Protein AF-A0A3P3Q8C3-F1 (afdb_monomer_lite)

Radius of gyration: 18.03 Å; chains: 1; bounding box: 53×34×52 Å

Secondary structure (DSSP, 8-state):
-HHHHHBTTTB--SSS-GGG--HHHHHHHHHHHHHHHHHHH---HHHHHHHHHHHHHHHHHTTBPPPPPPPTT----PPPPHHHHHHHHHHHHHT-SS--HHHHHHHHHHHHHHHHHHHHTTT--BS-----GGG--HHHHHHHHHHTTT-TTSSS-S--TTSTTSHHHHHHHHHHHHHHHHHHHT-

Organism: NCBI:txid979627

Foldseek 3Di:
DLLVVDEPQQFDDPPDDSVRQDPVNVVVRVVVLQVLLCVVVVDDPVVLLLLLLVQLLVLLVVQEDDQDDPDPPDPDRDDQFPLRVLSVVLVVLSPDPDNDPVSSLSSLLSSQQSVLVCLVVVVHHDRDTDSFLVSHDLVSSLVVLVVLQVPPPDPDNQQPPPDSSHSRVSSSSVSSVSNVVCNVVSD

Structure (mmCIF, N/CA/C/O backbone):
data_AF-A0A3P3Q8C3-F1
#
_entry.id   AF-A0A3P3Q8C3-F1
#
loop_
_atom_site.group_PDB
_atom_site.id
_atom_site.type_symbol
_atom_site.label_atom_id
_atom_site.label_alt_id
_atom_site.label_comp_id
_atom_site.label_asym_id
_atom_site.label_entity_id
_atom_site.label_seq_id
_atom_site.pdbx_PDB_ins_code
_atom_site.Cartn_x
_atom_site.Cartn_y
_atom_site.Cartn_z
_atom_site.occupancy
_atom_site.B_iso_or_equiv
_atom_site.auth_seq_id
_atom_site.auth_comp_id
_atom_site.auth_asym_id
_atom_site.auth_atom_id
_atom_site.pdbx_PDB_model_num
ATOM 1 N N . MET A 1 1 ? -16.152 -5.765 0.022 1.00 79.25 1 MET A N 1
ATOM 2 C CA . MET A 1 1 ? -14.856 -6.436 -0.219 1.00 79.25 1 MET A CA 1
ATOM 3 C C . MET A 1 1 ? -13.810 -5.990 0.798 1.00 79.25 1 MET A C 1
ATOM 5 O O . MET A 1 1 ? -13.376 -6.843 1.553 1.00 79.25 1 MET A O 1
ATOM 9 N N . LEU A 1 2 ? -13.547 -4.683 0.954 1.00 85.81 2 LEU A N 1
ATOM 10 C CA . LEU A 1 2 ? -12.659 -4.140 2.001 1.00 85.81 2 LEU A CA 1
ATOM 11 C C . LEU A 1 2 ? -12.931 -4.688 3.416 1.00 85.81 2 LEU A C 1
ATOM 13 O O . LEU A 1 2 ? -12.016 -5.161 4.074 1.00 85.81 2 LEU A O 1
ATOM 17 N N . LYS A 1 3 ? -14.202 -4.705 3.851 1.00 87.19 3 LYS A N 1
ATOM 18 C CA . LYS A 1 3 ? -14.614 -5.286 5.143 1.00 87.19 3 LYS A CA 1
ATOM 19 C C . LYS A 1 3 ? -14.073 -6.708 5.350 1.00 87.19 3 LYS A C 1
ATOM 21 O O . LYS A 1 3 ? -13.527 -6.988 6.403 1.00 87.19 3 LYS A O 1
ATOM 26 N N . LYS A 1 4 ? -14.183 -7.577 4.338 1.00 87.56 4 LYS A N 1
ATOM 27 C CA . LYS A 1 4 ? -13.706 -8.969 4.414 1.00 87.56 4 LYS A CA 1
ATOM 28 C C . LYS A 1 4 ? -12.179 -9.069 4.491 1.00 87.56 4 LYS A C 1
ATOM 30 O O . LYS A 1 4 ? -11.682 -10.042 5.024 1.00 87.56 4 LYS A O 1
ATOM 35 N N . ALA A 1 5 ? -11.455 -8.088 3.950 1.00 87.69 5 ALA A N 1
ATOM 36 C CA . ALA A 1 5 ? -9.994 -8.071 3.960 1.00 87.69 5 ALA A CA 1
ATOM 37 C C . ALA A 1 5 ? -9.395 -7.511 5.262 1.00 87.69 5 ALA A C 1
ATOM 39 O O . ALA A 1 5 ? -8.205 -7.683 5.499 1.00 87.69 5 ALA A O 1
ATOM 40 N N . LEU A 1 6 ? -10.189 -6.803 6.075 1.00 89.62 6 LEU A N 1
ATOM 41 C CA . LEU A 1 6 ? -9.716 -6.142 7.294 1.00 89.62 6 LEU A CA 1
ATOM 42 C C . LEU A 1 6 ? -10.300 -6.731 8.579 1.00 89.62 6 LEU A C 1
ATOM 44 O O . LEU A 1 6 ? -9.588 -6.834 9.577 1.00 89.62 6 LEU A O 1
ATOM 48 N N . VAL A 1 7 ? -11.591 -7.067 8.581 1.00 89.25 7 VAL A N 1
ATOM 49 C CA . VAL A 1 7 ? -12.283 -7.548 9.782 1.00 89.25 7 VAL A CA 1
ATOM 50 C C . VAL A 1 7 ? -11.864 -8.983 10.093 1.00 89.25 7 VAL A C 1
ATOM 52 O O . VAL A 1 7 ? -11.709 -9.790 9.182 1.00 89.25 7 VAL A O 1
ATOM 55 N N . GLY A 1 8 ? -11.651 -9.276 11.375 1.00 84.06 8 GLY A N 1
ATOM 56 C CA . GLY A 1 8 ? -11.212 -10.584 11.869 1.00 84.06 8 GLY A CA 1
ATOM 57 C C . GLY A 1 8 ? -9.689 -10.708 11.975 1.00 84.06 8 GLY A C 1
ATOM 58 O O . GLY A 1 8 ? -9.195 -11.201 12.984 1.00 84.06 8 GLY A O 1
ATOM 59 N N . GLU A 1 9 ? -8.938 -10.189 10.995 1.00 84.88 9 GLU A N 1
ATOM 60 C CA . GLU A 1 9 ? -7.462 -10.209 11.015 1.00 84.88 9 GLU A CA 1
ATOM 61 C C . GLU A 1 9 ? -6.850 -8.933 11.616 1.00 84.88 9 GLU A C 1
ATOM 63 O O . GLU A 1 9 ? -5.985 -9.005 12.488 1.00 84.88 9 GLU A O 1
ATOM 68 N N . TYR A 1 10 ? -7.300 -7.756 11.169 1.00 89.06 10 TYR A N 1
ATOM 69 C CA . TYR A 1 10 ? -6.674 -6.470 11.513 1.00 89.06 10 TYR A CA 1
ATOM 70 C C . TYR A 1 10 ? -7.599 -5.546 12.309 1.00 89.06 10 TYR A C 1
ATOM 72 O O . TYR A 1 10 ? -7.146 -4.692 13.070 1.00 89.06 10 TYR A O 1
ATOM 80 N N . LEU A 1 11 ? -8.909 -5.723 12.157 1.00 90.56 11 LEU A N 1
ATOM 81 C CA . LEU A 1 11 ? -9.934 -4.995 12.891 1.00 90.56 11 LEU A CA 1
ATOM 82 C C . LEU A 1 11 ? -10.851 -6.004 13.583 1.00 90.56 11 LEU A C 1
ATOM 84 O O . LEU A 1 11 ? -11.550 -6.768 12.922 1.00 90.56 11 LEU A O 1
ATOM 88 N N . SER A 1 12 ? -10.875 -5.996 14.914 1.00 86.75 12 SER A N 1
ATOM 89 C CA . SER A 1 12 ? -11.742 -6.874 15.704 1.00 86.75 12 SER A CA 1
ATOM 90 C C . SER A 1 12 ? -12.796 -6.084 16.475 1.00 86.75 12 SER A C 1
ATOM 92 O O . SER A 1 12 ? -12.527 -5.029 17.064 1.00 86.75 12 SER A O 1
ATOM 94 N N . PHE A 1 13 ? -14.021 -6.602 16.475 1.00 87.06 13 PHE A N 1
ATOM 95 C CA . PHE A 1 13 ? -15.152 -6.046 17.209 1.00 87.06 13 PHE A CA 1
ATOM 96 C C . PHE A 1 13 ? -15.491 -6.983 18.366 1.00 87.06 13 PHE A C 1
ATOM 98 O O . PHE A 1 13 ? -15.700 -8.172 18.158 1.00 87.06 13 PHE A O 1
ATOM 105 N N . SER A 1 14 ? -15.532 -6.455 19.589 1.00 85.25 14 SER A N 1
ATOM 106 C CA . SER A 1 14 ? -15.890 -7.232 20.784 1.00 85.25 14 SER A CA 1
ATOM 107 C C . SER A 1 14 ? -17.399 -7.280 21.038 1.00 85.25 14 SER A C 1
ATOM 109 O O . SER A 1 14 ? -17.874 -8.203 21.686 1.00 85.25 14 SER A O 1
ATOM 111 N N . VAL A 1 15 ? -18.146 -6.286 20.545 1.00 86.12 15 VAL A N 1
ATOM 112 C CA . VAL A 1 15 ? -19.583 -6.110 20.830 1.00 86.12 15 VAL A CA 1
ATOM 113 C C . VAL A 1 15 ? -20.448 -6.370 19.596 1.00 86.12 15 VAL A C 1
ATOM 115 O O . VAL A 1 15 ? -21.495 -7.006 19.683 1.00 86.12 15 VAL A O 1
ATOM 118 N N . ILE A 1 16 ? -20.017 -5.887 18.430 1.00 86.44 16 ILE A N 1
ATOM 119 C CA . ILE A 1 16 ? -20.776 -5.987 17.180 1.00 86.44 16 ILE A CA 1
ATOM 120 C C . ILE A 1 16 ? -20.333 -7.245 16.437 1.00 86.44 16 ILE A C 1
ATOM 122 O O . ILE A 1 16 ? -19.148 -7.411 16.152 1.00 86.44 16 ILE A O 1
ATOM 126 N N . LYS A 1 17 ? -21.286 -8.116 16.089 1.00 85.88 17 LYS A N 1
ATOM 127 C CA . LYS A 1 17 ? -21.009 -9.284 1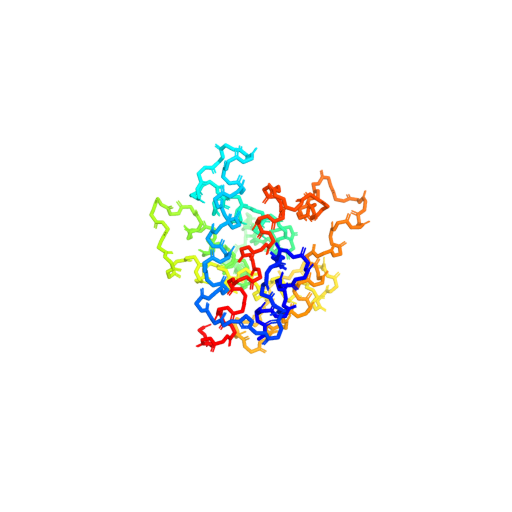5.241 1.00 85.88 17 LYS A CA 1
ATOM 128 C C . LYS A 1 17 ? -20.521 -8.836 13.865 1.00 85.88 17 LYS A C 1
ATOM 130 O O . LYS A 1 17 ? -21.032 -7.864 13.309 1.00 85.88 17 LYS A O 1
ATOM 135 N N . GLU A 1 18 ? -19.569 -9.565 13.290 1.00 83.50 18 GLU A N 1
ATOM 136 C CA . GLU A 1 18 ? -18.924 -9.179 12.031 1.00 83.50 18 GLU A CA 1
ATOM 137 C C . GLU A 1 18 ? -19.922 -8.960 10.889 1.00 83.50 18 GLU A C 1
ATOM 139 O O . GLU A 1 18 ? -19.783 -8.004 10.127 1.00 83.50 18 GLU A O 1
ATOM 144 N N . ASP A 1 19 ? -20.977 -9.771 10.787 1.00 84.19 19 ASP A N 1
ATOM 145 C CA . ASP A 1 19 ? -22.023 -9.642 9.765 1.00 84.19 19 ASP A CA 1
ATOM 146 C C . ASP A 1 19 ? -22.843 -8.346 9.906 1.00 84.19 19 ASP A C 1
ATOM 148 O O . ASP A 1 19 ? -23.342 -7.831 8.905 1.00 84.19 19 ASP A O 1
ATOM 152 N N . LYS A 1 20 ? -22.895 -7.757 11.108 1.00 87.31 20 LYS A N 1
ATOM 153 C CA . LYS A 1 20 ? -23.646 -6.531 11.434 1.00 87.31 20 LYS A CA 1
ATOM 154 C C . LYS A 1 20 ? -22.837 -5.237 11.351 1.00 87.31 20 LYS A C 1
ATOM 156 O O . LYS A 1 20 ? -23.402 -4.162 11.513 1.00 87.31 20 LYS A O 1
ATOM 161 N N . VAL A 1 21 ? -21.537 -5.310 11.071 1.00 89.44 21 VAL A N 1
ATOM 162 C CA . VAL A 1 21 ? -20.697 -4.111 10.903 1.00 89.44 21 VAL A CA 1
ATOM 163 C C . VAL A 1 21 ? -21.138 -3.321 9.661 1.00 89.44 21 VAL A C 1
ATOM 165 O O . VAL A 1 21 ? -20.982 -3.817 8.537 1.00 89.44 21 VAL A O 1
ATOM 168 N N . SER A 1 22 ? -21.675 -2.113 9.870 1.00 91.19 22 SER A N 1
ATOM 169 C CA . SER A 1 22 ? -22.030 -1.148 8.817 1.00 91.19 22 SER A CA 1
ATOM 170 C C . SER A 1 22 ? -20.798 -0.396 8.287 1.00 91.19 22 SER A C 1
ATOM 172 O O . SER A 1 22 ? -19.673 -0.614 8.747 1.00 91.19 22 SER A O 1
ATOM 174 N N . LYS A 1 23 ? -20.989 0.491 7.301 1.00 89.62 23 LYS A N 1
ATOM 175 C CA . LYS A 1 23 ? -19.908 1.333 6.764 1.00 89.62 23 LYS A CA 1
ATOM 176 C C . LYS A 1 23 ? -19.419 2.345 7.804 1.00 89.62 23 LYS A C 1
ATOM 178 O O . LYS A 1 23 ? -18.216 2.569 7.912 1.00 89.62 23 LYS A O 1
ATOM 183 N N . GLU A 1 24 ? -20.340 2.922 8.560 1.00 92.44 24 GLU A N 1
ATOM 184 C CA . GLU A 1 24 ? -20.095 3.923 9.600 1.00 92.44 24 GLU A CA 1
ATOM 185 C C . GLU A 1 24 ? -19.289 3.284 10.731 1.00 92.44 24 GLU A C 1
ATOM 187 O O . GLU A 1 24 ? -18.174 3.715 11.010 1.00 92.44 24 GLU A O 1
ATOM 192 N N . VAL A 1 25 ? -19.771 2.144 11.239 1.00 92.94 25 VAL A N 1
ATOM 193 C CA . VAL A 1 25 ? -19.090 1.345 12.270 1.00 92.94 25 VAL A CA 1
ATOM 194 C C . VAL A 1 25 ? -17.691 0.910 11.818 1.00 92.94 25 VAL A C 1
ATOM 196 O O . VAL A 1 25 ? -16.743 0.913 12.603 1.00 92.94 25 VAL A O 1
ATOM 199 N N . LEU A 1 26 ? -17.527 0.529 10.546 1.00 92.25 26 LEU A N 1
ATOM 200 C CA . LEU A 1 26 ? -16.209 0.190 10.009 1.00 92.25 26 LEU A CA 1
ATOM 201 C C . LEU A 1 26 ? -15.283 1.412 9.956 1.00 92.25 26 LEU A C 1
ATOM 203 O O . LEU A 1 26 ? -14.105 1.282 10.276 1.00 92.25 26 LEU A O 1
ATOM 207 N N . SER A 1 27 ? -15.801 2.573 9.556 1.00 91.94 27 SER A N 1
ATOM 208 C CA . SER A 1 27 ? -15.027 3.819 9.462 1.00 91.94 27 SER A CA 1
ATOM 209 C C . SER A 1 27 ? -14.523 4.259 10.835 1.00 91.94 27 SER A C 1
ATOM 211 O O . SER A 1 27 ? -13.331 4.511 10.987 1.00 91.94 27 SER A O 1
ATOM 213 N N . GLU A 1 28 ? -15.396 4.247 11.845 1.00 93.88 28 GLU A N 1
ATOM 214 C CA . GLU A 1 28 ? -15.029 4.507 13.243 1.00 93.88 28 GLU A CA 1
ATOM 215 C C . GLU A 1 28 ? -13.922 3.557 13.702 1.00 93.88 28 GLU A C 1
ATOM 217 O O . GLU A 1 28 ? -12.893 3.981 14.224 1.00 93.88 28 GLU A O 1
ATOM 222 N N . LYS A 1 29 ? -14.067 2.261 13.403 1.00 94.50 29 LYS A N 1
ATOM 223 C CA . LYS A 1 29 ? -13.072 1.270 13.807 1.00 94.50 29 LYS A CA 1
ATOM 224 C C . LYS A 1 29 ? -11.713 1.447 13.132 1.00 94.50 29 LYS A C 1
ATOM 226 O O . LYS A 1 29 ? -10.682 1.133 13.728 1.00 94.50 29 LYS A O 1
ATOM 231 N N . VAL A 1 30 ? -11.702 1.908 11.884 1.00 94.94 30 VAL A N 1
ATOM 232 C CA . VAL A 1 30 ? -10.468 2.251 11.169 1.00 94.94 30 VAL A CA 1
ATOM 233 C C . VAL A 1 30 ? -9.790 3.457 11.828 1.00 94.94 30 VAL A C 1
ATOM 235 O O . VAL A 1 30 ? -8.571 3.434 11.995 1.00 94.94 30 VAL A O 1
ATOM 238 N N . CYS A 1 31 ? -10.553 4.466 12.262 1.00 95.19 31 CYS A N 1
ATOM 239 C CA . CYS A 1 31 ? -10.015 5.591 13.033 1.00 95.19 31 CYS A CA 1
ATOM 240 C C . CYS A 1 31 ? -9.397 5.117 14.357 1.00 95.19 31 CYS A C 1
ATOM 242 O O . CYS A 1 31 ? -8.213 5.369 14.588 1.00 95.19 31 CYS A O 1
ATOM 244 N N . ASP A 1 32 ? -10.130 4.324 15.150 1.00 95.19 32 ASP A N 1
ATOM 245 C CA . ASP A 1 32 ? -9.625 3.727 16.398 1.00 95.19 32 ASP A CA 1
ATOM 246 C C . ASP A 1 32 ? -8.309 2.965 16.185 1.00 95.19 32 ASP A C 1
ATOM 248 O O . ASP A 1 32 ? -7.405 2.982 17.026 1.00 95.19 32 ASP A O 1
ATOM 252 N N . TYR A 1 33 ? -8.203 2.233 15.071 1.00 96.31 33 TYR A N 1
ATOM 253 C CA . TYR A 1 33 ? -6.996 1.488 14.732 1.00 96.31 33 TYR A CA 1
ATOM 254 C C . TYR A 1 33 ? -5.795 2.426 14.560 1.00 96.31 33 TYR A C 1
ATOM 256 O O . TYR A 1 33 ? -4.751 2.192 15.175 1.00 96.31 33 TYR A O 1
ATOM 264 N N . PHE A 1 34 ? -5.935 3.503 13.781 1.00 97.00 34 PHE A N 1
ATOM 265 C CA . PHE A 1 34 ? -4.850 4.467 13.572 1.00 97.00 34 PHE A CA 1
ATOM 266 C C . PHE A 1 34 ? -4.490 5.243 14.840 1.00 97.00 34 PHE A C 1
ATOM 268 O O . PHE A 1 34 ? -3.305 5.499 15.077 1.00 97.00 34 PHE A O 1
ATOM 275 N N . GLU A 1 35 ? -5.469 5.564 15.684 1.00 96.12 35 GLU A N 1
ATOM 276 C CA . GLU A 1 35 ? -5.218 6.167 16.996 1.00 96.12 35 GLU A CA 1
ATOM 277 C C . GLU A 1 35 ? -4.387 5.236 17.882 1.00 96.12 35 GLU A C 1
ATOM 279 O O . GLU A 1 35 ? -3.364 5.645 18.435 1.00 96.12 35 GLU A O 1
ATOM 284 N N . LYS A 1 36 ? -4.742 3.948 17.946 1.00 96.19 36 LYS A N 1
ATOM 285 C CA . LYS A 1 36 ? -3.962 2.952 18.697 1.00 96.19 36 LYS A CA 1
ATOM 286 C C . LYS A 1 36 ? -2.543 2.799 18.165 1.00 96.19 36 LYS A C 1
ATOM 288 O O . LYS A 1 36 ? -1.610 2.740 18.965 1.00 96.19 36 LYS A O 1
ATOM 293 N N . VAL A 1 37 ? -2.360 2.748 16.844 1.00 97.00 37 VAL A N 1
ATOM 294 C CA . VAL A 1 37 ? -1.018 2.707 16.236 1.00 97.00 37 VAL A CA 1
ATOM 295 C C . VAL A 1 37 ? -0.225 3.963 16.604 1.00 97.00 37 VAL A C 1
ATOM 297 O O . VAL A 1 37 ? 0.943 3.859 16.982 1.00 97.00 37 VAL A O 1
ATOM 300 N N . THR A 1 38 ? -0.853 5.139 16.554 1.00 96.75 38 THR A N 1
ATOM 301 C CA . THR A 1 38 ? -0.227 6.418 16.928 1.00 96.75 38 THR A CA 1
ATOM 302 C C . THR A 1 38 ? 0.231 6.405 18.386 1.00 96.75 38 THR A C 1
ATOM 304 O O . THR A 1 38 ? 1.385 6.729 18.663 1.00 96.75 38 THR A O 1
ATOM 307 N N . ILE A 1 39 ? -0.622 5.946 19.308 1.00 96.94 39 ILE A N 1
ATOM 308 C CA . ILE A 1 39 ? -0.300 5.825 20.739 1.00 96.94 39 ILE A CA 1
ATOM 309 C C . ILE A 1 39 ? 0.856 4.844 20.962 1.00 96.94 39 ILE A C 1
ATOM 311 O O . ILE A 1 39 ? 1.802 5.158 21.681 1.00 96.94 39 ILE A O 1
ATOM 315 N N . LYS A 1 40 ? 0.811 3.661 20.337 1.00 96.19 40 LYS A N 1
ATOM 316 C CA . LYS A 1 40 ? 1.829 2.618 20.539 1.00 96.19 40 LYS A CA 1
ATOM 317 C C . LYS A 1 40 ? 3.193 2.970 19.955 1.00 96.19 40 LYS A C 1
ATOM 319 O O . LYS A 1 40 ? 4.215 2.600 20.523 1.00 96.19 40 LYS A O 1
ATOM 324 N N . THR A 1 41 ? 3.215 3.630 18.801 1.00 95.44 41 THR A N 1
ATOM 325 C CA . THR A 1 41 ? 4.455 3.889 18.052 1.00 95.44 41 THR A CA 1
ATOM 326 C C . THR A 1 41 ? 5.016 5.293 18.282 1.00 95.44 41 THR A C 1
ATOM 328 O O . THR A 1 41 ? 6.157 5.568 17.900 1.00 95.44 41 THR A O 1
ATOM 331 N N . GLY A 1 42 ? 4.218 6.201 18.855 1.00 96.50 42 GLY A N 1
ATOM 332 C CA . GLY A 1 42 ? 4.543 7.621 18.988 1.00 96.50 42 GLY A CA 1
ATOM 333 C C . GLY A 1 42 ? 4.658 8.355 17.645 1.00 96.50 42 GLY A C 1
ATOM 334 O O . GLY A 1 42 ? 5.265 9.424 17.576 1.00 96.50 42 GLY A O 1
ATOM 335 N N . LYS A 1 43 ? 4.152 7.775 16.548 1.00 96.50 43 LYS A N 1
ATOM 336 C CA . LYS A 1 43 ? 4.206 8.364 15.202 1.00 96.50 43 LYS A CA 1
ATOM 337 C C . LYS A 1 43 ? 2.876 9.015 14.862 1.00 96.50 43 LYS A C 1
ATOM 339 O O . LYS A 1 43 ? 1.844 8.371 14.972 1.00 96.50 43 LYS A O 1
ATOM 344 N N . SER A 1 44 ? 2.915 10.263 14.397 1.00 96.44 44 SER A N 1
ATOM 345 C CA . SER A 1 44 ? 1.726 10.931 13.863 1.00 96.44 44 SER A CA 1
ATOM 346 C C . SER A 1 44 ? 1.197 10.215 12.620 1.00 96.44 44 SER A C 1
ATOM 348 O O . SER A 1 44 ? 1.945 9.516 11.931 1.00 96.44 44 SER A O 1
ATOM 350 N N . PHE A 1 45 ? -0.070 10.456 12.281 1.00 94.19 45 PHE A N 1
ATOM 351 C CA . PHE A 1 45 ? -0.683 9.899 11.076 1.00 94.19 45 PHE A CA 1
ATOM 352 C C . PHE A 1 45 ? 0.124 10.212 9.803 1.00 94.19 45 PHE A C 1
ATOM 354 O O . PHE A 1 45 ? 0.396 9.311 9.013 1.00 94.19 45 PHE A O 1
ATOM 361 N N . ASP A 1 46 ? 0.639 11.436 9.659 1.00 93.69 46 ASP A N 1
ATOM 362 C CA . ASP A 1 46 ? 1.508 11.809 8.532 1.00 93.69 46 ASP A CA 1
ATOM 363 C C . ASP A 1 46 ? 2.770 10.940 8.446 1.00 93.69 46 ASP A C 1
ATOM 365 O O . ASP A 1 46 ? 3.193 10.545 7.358 1.00 93.69 46 ASP A O 1
ATOM 369 N N . LYS A 1 47 ? 3.363 10.579 9.593 1.00 95.12 47 LYS A N 1
ATOM 370 C CA . LYS A 1 47 ? 4.507 9.657 9.636 1.00 95.12 47 LYS A CA 1
ATOM 371 C C . LYS A 1 47 ? 4.121 8.230 9.254 1.00 95.12 47 LYS A C 1
ATOM 373 O O . LYS A 1 47 ? 4.961 7.525 8.693 1.00 95.12 47 LYS A O 1
ATOM 378 N N . LEU A 1 48 ? 2.882 7.811 9.505 1.00 95.38 48 LEU A N 1
ATOM 379 C CA . LEU A 1 48 ? 2.362 6.521 9.042 1.00 95.38 48 LEU A CA 1
ATOM 380 C C . LEU A 1 48 ? 2.170 6.518 7.516 1.00 95.38 48 LEU A C 1
ATOM 382 O O . LEU A 1 48 ? 2.569 5.558 6.856 1.00 95.38 48 LEU A O 1
ATOM 386 N N . ILE A 1 49 ? 1.669 7.611 6.929 1.00 95.69 49 ILE A N 1
ATOM 387 C CA . ILE A 1 49 ? 1.582 7.773 5.464 1.00 95.69 49 ILE A CA 1
ATOM 388 C C . ILE A 1 49 ? 2.979 7.815 4.820 1.00 95.69 49 ILE A C 1
ATOM 390 O O . ILE A 1 49 ? 3.221 7.195 3.777 1.00 95.69 49 ILE A O 1
ATOM 394 N N . GLU A 1 50 ? 3.940 8.491 5.453 1.00 94.25 50 GLU A N 1
ATOM 395 C CA . GLU A 1 50 ? 5.341 8.499 5.019 1.00 94.25 50 GLU A CA 1
ATOM 396 C C . GLU A 1 50 ? 5.945 7.081 5.049 1.00 94.25 50 GLU A C 1
ATOM 398 O O . GLU A 1 50 ? 6.644 6.679 4.114 1.00 94.25 50 GLU A O 1
ATOM 403 N N . ALA A 1 51 ? 5.655 6.300 6.094 1.00 93.12 51 ALA A N 1
ATOM 404 C CA . ALA A 1 51 ? 6.087 4.908 6.198 1.00 93.12 51 ALA A CA 1
ATOM 405 C C . ALA A 1 51 ? 5.473 4.036 5.091 1.00 93.12 51 ALA A C 1
ATOM 407 O O . ALA A 1 51 ? 6.215 3.305 4.424 1.00 93.12 51 ALA A O 1
ATOM 408 N N . TYR A 1 52 ? 4.170 4.192 4.830 1.00 94.88 52 TYR A N 1
ATOM 409 C CA . TYR A 1 52 ? 3.463 3.531 3.732 1.00 94.88 52 TYR A CA 1
ATOM 410 C C . TYR A 1 52 ? 4.134 3.787 2.377 1.00 94.88 52 TYR A C 1
ATOM 412 O O . TYR A 1 52 ? 4.611 2.852 1.727 1.00 94.88 52 TYR A O 1
ATOM 420 N N . THR A 1 53 ? 4.247 5.055 1.978 1.00 94.75 53 THR A N 1
ATOM 421 C CA . THR A 1 53 ? 4.817 5.441 0.674 1.00 94.75 53 THR A CA 1
ATOM 422 C C . THR A 1 53 ? 6.301 5.074 0.550 1.00 94.75 53 THR A C 1
ATOM 424 O O . THR A 1 53 ? 6.797 4.738 -0.528 1.00 94.75 53 THR A O 1
ATOM 427 N N . LYS A 1 54 ? 7.072 5.092 1.642 1.00 91.19 54 LYS A N 1
ATOM 428 C CA . LYS A 1 54 ? 8.457 4.600 1.614 1.00 91.19 54 LYS A CA 1
ATOM 429 C C . LYS A 1 54 ? 8.520 3.094 1.418 1.00 91.19 54 LYS A C 1
ATOM 431 O O . LYS A 1 54 ? 9.352 2.634 0.632 1.00 91.19 54 LYS A O 1
ATOM 436 N N . GLY A 1 55 ? 7.659 2.357 2.107 1.00 88.12 55 GLY A N 1
ATOM 437 C CA . GLY A 1 55 ? 7.690 0.908 2.102 1.00 88.12 55 GLY A CA 1
ATOM 438 C C . GLY A 1 55 ? 7.305 0.285 0.788 1.00 88.12 55 GLY A C 1
ATOM 439 O O . GLY A 1 55 ? 8.078 -0.487 0.220 1.00 88.12 55 GLY A O 1
ATOM 440 N N . ILE A 1 56 ? 6.155 0.679 0.256 1.00 88.94 56 ILE A N 1
ATOM 441 C CA . ILE A 1 56 ? 5.677 0.083 -0.984 1.00 88.94 56 ILE A CA 1
ATOM 442 C C . ILE A 1 56 ? 6.559 0.476 -2.186 1.00 88.94 56 ILE A C 1
ATOM 444 O O . ILE A 1 56 ? 6.843 -0.365 -3.037 1.00 88.94 56 ILE A O 1
ATOM 448 N N . ALA A 1 57 ? 7.114 1.698 -2.207 1.00 90.88 57 ALA A N 1
ATOM 449 C CA . ALA A 1 57 ? 8.111 2.084 -3.211 1.00 90.88 57 ALA A CA 1
ATOM 450 C C . ALA A 1 57 ? 9.356 1.191 -3.157 1.00 90.88 57 ALA A C 1
ATOM 452 O O . ALA A 1 57 ? 9.834 0.746 -4.195 1.00 90.88 57 ALA A O 1
ATOM 453 N N . TYR A 1 58 ? 9.877 0.904 -1.960 1.00 86.69 58 TYR A N 1
ATOM 454 C CA . TYR A 1 58 ? 11.050 0.042 -1.802 1.00 86.69 58 TYR A CA 1
ATOM 455 C C . TYR A 1 58 ? 10.798 -1.376 -2.338 1.00 86.69 58 TYR A C 1
ATOM 457 O O . TYR A 1 58 ? 11.662 -1.954 -2.996 1.00 86.69 58 TYR A O 1
ATOM 465 N N . VAL A 1 59 ? 9.599 -1.912 -2.098 1.00 85.31 59 VAL A N 1
ATOM 466 C CA . VAL A 1 59 ? 9.177 -3.245 -2.557 1.00 85.31 59 VAL A CA 1
ATOM 467 C C . VAL A 1 59 ? 9.153 -3.363 -4.081 1.00 85.31 59 VAL A C 1
ATOM 469 O O . VAL A 1 59 ? 9.423 -4.452 -4.592 1.00 85.31 59 VAL A O 1
ATOM 472 N N . VAL A 1 60 ? 8.843 -2.269 -4.780 1.00 91.12 60 VAL A N 1
ATOM 473 C CA . VAL A 1 60 ? 8.737 -2.200 -6.245 1.00 91.12 60 VAL A CA 1
ATOM 474 C C . VAL A 1 60 ? 10.056 -1.789 -6.904 1.00 91.12 60 VAL A C 1
ATOM 476 O O . VAL A 1 60 ? 10.418 -2.331 -7.943 1.00 91.12 60 VAL A O 1
ATOM 479 N N . GLY A 1 61 ? 10.804 -0.861 -6.303 1.00 91.19 61 GLY A N 1
ATOM 480 C CA . GLY A 1 61 ? 11.910 -0.160 -6.961 1.00 91.19 61 GLY A CA 1
ATOM 481 C C . GLY A 1 61 ? 13.046 -1.049 -7.472 1.00 91.19 61 GLY A C 1
ATOM 482 O O . GLY A 1 61 ? 13.617 -0.755 -8.517 1.00 91.19 61 GLY A O 1
ATOM 483 N N . ASN A 1 62 ? 13.349 -2.159 -6.790 1.00 88.06 62 ASN A N 1
ATOM 484 C CA . ASN A 1 62 ? 14.406 -3.089 -7.218 1.00 88.06 62 ASN A CA 1
ATOM 485 C C . ASN A 1 62 ? 14.051 -3.875 -8.491 1.00 88.06 62 ASN A C 1
ATOM 487 O O . ASN A 1 62 ? 14.934 -4.447 -9.125 1.00 88.06 62 ASN A O 1
ATOM 491 N N . ASN A 1 63 ? 12.770 -3.900 -8.854 1.00 93.44 63 ASN A N 1
ATOM 492 C CA . ASN A 1 63 ? 12.235 -4.634 -9.991 1.00 93.44 63 ASN A CA 1
ATOM 493 C C . ASN A 1 63 ? 11.909 -3.722 -11.182 1.00 93.44 63 ASN A C 1
ATOM 495 O O . ASN A 1 63 ? 11.345 -4.184 -12.167 1.00 93.44 63 ASN A O 1
ATOM 499 N N . ILE A 1 64 ? 12.256 -2.437 -11.123 1.00 95.50 64 ILE A N 1
ATOM 500 C CA . ILE A 1 64 ? 12.066 -1.516 -12.244 1.00 95.50 64 ILE A CA 1
ATOM 501 C C . ILE A 1 64 ? 13.331 -1.498 -13.103 1.00 95.50 64 ILE A C 1
ATOM 503 O O . ILE A 1 64 ? 14.438 -1.309 -12.590 1.00 95.50 64 ILE A O 1
ATOM 507 N N . ALA A 1 65 ? 13.174 -1.691 -14.415 1.00 93.44 65 ALA A N 1
ATOM 508 C CA . ALA A 1 65 ? 14.276 -1.607 -15.364 1.00 93.44 65 ALA A CA 1
ATOM 509 C C . ALA A 1 65 ? 14.966 -0.242 -15.258 1.00 93.44 65 ALA A C 1
ATOM 511 O O . ALA A 1 65 ? 14.325 0.812 -15.231 1.00 93.44 65 ALA A O 1
ATOM 512 N N . LYS A 1 66 ? 16.298 -0.266 -15.183 1.00 87.62 66 LYS A N 1
ATOM 513 C CA . LYS A 1 66 ? 17.095 0.954 -15.059 1.00 87.62 66 LYS A CA 1
ATOM 514 C C . LYS A 1 66 ? 17.009 1.764 -16.345 1.00 87.62 66 LYS A C 1
ATOM 516 O O . LYS A 1 66 ? 16.998 1.205 -17.437 1.00 87.62 66 LYS A O 1
ATOM 521 N N . VAL A 1 67 ? 17.024 3.086 -16.200 1.00 82.06 67 VAL A N 1
ATOM 522 C CA . VAL A 1 67 ? 17.164 3.991 -17.342 1.00 82.06 67 VAL A CA 1
ATOM 523 C C . VAL A 1 67 ? 18.506 3.702 -18.025 1.00 82.06 67 VAL A C 1
ATOM 525 O O . VAL A 1 67 ? 19.536 3.700 -17.335 1.00 82.06 67 VAL A O 1
ATOM 528 N N . PRO A 1 68 ? 18.522 3.448 -19.345 1.00 76.06 68 PRO A N 1
ATOM 529 C CA . PRO A 1 68 ? 19.758 3.281 -20.085 1.00 76.06 68 PRO A CA 1
ATOM 530 C C . PRO A 1 68 ? 20.714 4.451 -19.857 1.00 76.06 68 PRO A C 1
ATOM 532 O O . PRO A 1 68 ? 20.333 5.620 -19.943 1.00 76.06 68 PRO A O 1
ATOM 535 N N . LYS A 1 69 ? 21.981 4.151 -19.560 1.00 70.00 69 LYS A N 1
ATOM 536 C CA . LYS A 1 69 ? 23.019 5.185 -19.533 1.00 70.00 69 LYS A CA 1
ATOM 537 C C . LYS A 1 69 ? 23.384 5.512 -20.974 1.00 70.00 69 LYS A C 1
ATOM 539 O O . LYS A 1 69 ? 23.731 4.606 -21.727 1.00 70.00 69 LYS A O 1
ATOM 544 N N . ALA A 1 70 ? 23.367 6.794 -21.335 1.00 65.50 70 ALA A N 1
ATOM 545 C CA . ALA A 1 70 ? 23.880 7.231 -22.627 1.00 65.50 70 ALA A CA 1
ATOM 546 C C . ALA A 1 70 ? 25.322 6.723 -22.794 1.00 65.50 70 ALA A C 1
ATOM 548 O O . ALA A 1 70 ? 26.205 7.058 -21.996 1.00 65.50 70 ALA A O 1
ATOM 549 N N . LYS A 1 71 ? 25.567 5.883 -23.804 1.00 65.06 71 LYS A N 1
ATOM 550 C CA . LYS A 1 71 ? 26.930 5.479 -24.151 1.00 65.06 71 LYS A CA 1
ATOM 551 C C . LYS A 1 71 ? 27.651 6.712 -24.696 1.00 65.06 71 LYS A C 1
ATOM 553 O O . LYS A 1 71 ? 27.151 7.361 -25.615 1.00 65.06 71 LYS A O 1
ATOM 558 N N . LYS A 1 72 ? 28.824 7.037 -24.132 1.00 53.12 72 LYS A N 1
ATOM 559 C CA . LYS A 1 72 ? 29.755 8.003 -24.739 1.00 53.12 72 LYS A CA 1
ATOM 560 C C . LYS A 1 72 ? 29.977 7.532 -26.183 1.00 53.12 72 LYS A C 1
ATOM 562 O O . LYS A 1 72 ? 30.525 6.452 -26.365 1.00 53.12 72 LYS A O 1
ATOM 567 N N . ASN A 1 73 ? 29.505 8.309 -27.160 1.00 60.47 73 ASN A N 1
ATOM 568 C CA . ASN A 1 73 ? 29.595 8.090 -28.616 1.00 60.47 73 ASN A CA 1
ATOM 569 C C . ASN A 1 73 ? 28.397 7.419 -29.323 1.00 60.47 73 ASN A C 1
ATOM 571 O O . ASN A 1 73 ? 28.509 7.114 -30.507 1.00 60.47 73 ASN A O 1
ATOM 575 N N . SER A 1 74 ? 27.236 7.245 -28.685 1.00 58.94 74 SER A N 1
ATOM 576 C CA . SER A 1 74 ? 26.010 6.837 -29.398 1.00 58.94 74 SER A CA 1
ATOM 577 C C . SER A 1 74 ? 25.041 8.015 -29.549 1.00 58.94 74 SER A C 1
ATOM 579 O O . SER A 1 74 ? 24.607 8.590 -28.556 1.00 58.94 74 SER A O 1
ATOM 581 N N . GLN A 1 75 ? 24.680 8.366 -30.791 1.00 58.56 75 GLN A N 1
ATOM 582 C CA . GLN A 1 75 ? 23.615 9.344 -31.086 1.00 58.56 75 GLN A CA 1
ATOM 583 C C . GLN A 1 75 ? 22.203 8.783 -30.827 1.00 58.56 75 GLN A C 1
ATOM 585 O O . GLN A 1 75 ? 21.237 9.540 -30.758 1.00 58.56 75 GLN A O 1
ATOM 590 N N . VAL A 1 76 ? 22.079 7.465 -30.648 1.00 58.12 76 VAL A N 1
ATOM 591 C CA . VAL A 1 76 ? 20.816 6.798 -30.325 1.00 58.12 76 VAL A CA 1
ATOM 592 C C . VAL A 1 76 ? 20.552 6.939 -28.825 1.00 58.12 76 VAL A C 1
ATOM 594 O O . VAL A 1 76 ? 21.222 6.308 -28.006 1.00 58.12 76 VAL A O 1
ATOM 597 N N . LYS A 1 77 ? 19.581 7.782 -28.454 1.00 60.19 77 LYS A N 1
ATOM 598 C CA . LYS A 1 77 ? 18.984 7.743 -27.113 1.00 60.19 77 LYS A CA 1
ATOM 599 C C . LYS A 1 77 ? 18.142 6.473 -27.031 1.00 60.19 77 LYS A C 1
ATOM 601 O O . LYS A 1 77 ? 17.132 6.377 -27.715 1.00 60.19 77 LYS A O 1
ATOM 606 N N . GLU A 1 78 ? 18.565 5.504 -26.226 1.00 65.19 78 GLU A N 1
ATOM 607 C CA . GLU A 1 78 ? 17.686 4.390 -25.867 1.00 65.19 78 GLU A CA 1
ATOM 608 C C . GLU A 1 78 ? 16.479 4.944 -25.096 1.00 65.19 78 GLU A C 1
ATOM 610 O O . GLU A 1 78 ? 16.633 5.766 -24.185 1.00 65.19 78 GLU A O 1
ATOM 615 N N . ASP A 1 79 ? 15.276 4.530 -25.489 1.00 80.50 79 ASP A N 1
ATOM 616 C CA . ASP A 1 79 ? 14.044 5.018 -24.882 1.00 80.50 79 ASP A CA 1
ATOM 617 C C . ASP A 1 79 ? 13.931 4.563 -23.426 1.00 80.50 79 ASP A C 1
ATOM 619 O O . ASP A 1 79 ? 14.074 3.386 -23.097 1.00 80.50 79 ASP A O 1
ATOM 623 N N . THR A 1 80 ? 13.619 5.504 -22.532 1.00 86.94 80 THR A N 1
ATOM 624 C CA . THR A 1 80 ? 13.372 5.180 -21.126 1.00 86.94 80 THR A CA 1
ATOM 625 C C . THR A 1 80 ? 12.192 4.202 -21.010 1.00 86.94 80 THR A C 1
ATOM 627 O O . THR A 1 80 ? 11.098 4.538 -21.494 1.00 86.94 80 THR A O 1
ATOM 630 N N . PRO A 1 81 ? 12.358 3.058 -20.311 1.00 94.38 81 PRO A N 1
ATOM 631 C CA . PRO A 1 81 ? 11.289 2.090 -20.082 1.00 94.38 81 PRO A CA 1
ATOM 632 C C . PRO A 1 81 ? 10.015 2.731 -19.523 1.00 94.38 81 PRO A C 1
ATOM 634 O O . PRO A 1 81 ? 10.073 3.635 -18.679 1.00 94.38 81 PRO A O 1
ATOM 637 N N . ARG A 1 82 ? 8.839 2.258 -19.957 1.00 95.62 82 ARG A N 1
ATOM 638 C CA . ARG A 1 82 ? 7.550 2.793 -19.485 1.00 95.62 82 ARG A CA 1
ATOM 639 C C . ARG A 1 82 ? 7.407 2.625 -17.971 1.00 95.62 82 ARG A C 1
ATOM 641 O O . ARG A 1 82 ? 6.982 3.569 -17.307 1.00 95.62 82 ARG A O 1
ATOM 648 N N . ALA A 1 83 ? 7.801 1.474 -17.425 1.00 97.00 83 ALA A N 1
ATOM 649 C CA . ALA A 1 83 ? 7.769 1.218 -15.986 1.00 97.00 83 ALA A CA 1
ATOM 650 C C . ALA A 1 83 ? 8.610 2.247 -15.206 1.00 97.00 83 ALA A C 1
ATOM 652 O O . ALA A 1 83 ? 8.141 2.796 -14.209 1.00 97.00 83 ALA A O 1
ATOM 653 N N . ALA A 1 84 ? 9.797 2.596 -15.715 1.00 96.19 84 ALA A N 1
ATOM 654 C CA . ALA A 1 84 ? 10.663 3.610 -15.115 1.00 96.19 84 ALA A CA 1
ATOM 655 C C . ALA A 1 84 ? 10.020 5.007 -15.123 1.00 96.19 84 ALA A C 1
ATOM 657 O O . ALA A 1 84 ? 10.003 5.672 -14.091 1.00 96.19 84 ALA A O 1
ATOM 658 N N . LYS A 1 85 ? 9.408 5.432 -16.240 1.00 95.56 85 LYS A N 1
ATOM 659 C CA . LYS A 1 85 ? 8.710 6.735 -16.334 1.00 95.56 85 LYS A CA 1
ATOM 660 C C . LYS A 1 85 ? 7.614 6.884 -15.271 1.00 95.56 85 LYS A C 1
ATOM 662 O O . LYS A 1 85 ? 7.500 7.927 -14.629 1.00 95.56 85 LYS A O 1
ATOM 667 N N . TYR A 1 86 ? 6.802 5.845 -15.082 1.00 97.56 86 TYR A N 1
ATOM 668 C CA . TYR A 1 86 ? 5.722 5.870 -14.096 1.00 97.56 86 TYR A CA 1
ATOM 669 C C . TYR A 1 86 ? 6.246 5.774 -12.663 1.00 97.56 86 TYR A C 1
ATOM 671 O O . TYR A 1 86 ? 5.752 6.490 -11.792 1.00 97.56 86 TYR A O 1
ATOM 679 N N . TYR A 1 87 ? 7.271 4.958 -12.415 1.00 97.25 87 TYR A N 1
ATOM 680 C CA . TYR A 1 87 ? 7.894 4.882 -11.097 1.00 97.25 87 TYR A CA 1
ATOM 681 C C . TYR A 1 87 ? 8.500 6.233 -10.672 1.00 97.25 87 TYR A C 1
ATOM 683 O O . TYR A 1 87 ? 8.239 6.686 -9.560 1.00 97.25 87 TYR A O 1
ATOM 691 N N . GLU A 1 88 ? 9.185 6.948 -11.570 1.00 95.81 88 GLU A N 1
ATOM 692 C CA . GLU A 1 88 ? 9.682 8.311 -11.308 1.00 95.81 88 GLU A CA 1
ATOM 693 C C . GLU A 1 88 ? 8.552 9.311 -11.013 1.00 95.81 88 GLU A C 1
ATOM 695 O O . GLU A 1 88 ? 8.656 10.139 -10.099 1.00 95.81 88 GLU A O 1
ATOM 700 N N . LYS A 1 89 ? 7.417 9.206 -11.721 1.00 96.06 89 LYS A N 1
ATOM 701 C CA . LYS A 1 89 ? 6.221 10.001 -11.402 1.00 96.06 89 LYS A CA 1
ATOM 702 C C . LYS A 1 89 ? 5.719 9.705 -9.984 1.00 96.06 89 LYS A C 1
ATOM 704 O O . LYS A 1 89 ? 5.414 10.638 -9.243 1.00 96.06 89 LYS A O 1
ATOM 709 N N . ALA A 1 90 ? 5.675 8.436 -9.579 1.00 97.00 90 ALA A N 1
ATOM 710 C CA . ALA A 1 90 ? 5.301 8.059 -8.217 1.00 97.00 90 ALA A CA 1
ATOM 711 C C . ALA A 1 90 ? 6.295 8.610 -7.177 1.00 97.00 90 ALA A C 1
ATOM 713 O O . ALA A 1 90 ? 5.876 9.142 -6.149 1.00 97.00 90 ALA A O 1
ATOM 714 N N . LEU A 1 91 ? 7.604 8.563 -7.443 1.00 95.75 91 LEU A N 1
ATOM 715 C CA . LEU A 1 91 ? 8.611 9.151 -6.552 1.00 95.75 91 LEU A CA 1
ATOM 716 C C . LEU A 1 91 ? 8.460 10.672 -6.423 1.00 95.75 91 LEU A C 1
ATOM 718 O O . LEU A 1 91 ? 8.578 11.203 -5.319 1.00 95.75 91 LEU A O 1
ATOM 722 N N . THR A 1 92 ? 8.136 11.360 -7.518 1.00 95.81 92 THR A N 1
ATOM 723 C CA . THR A 1 92 ? 7.848 12.803 -7.506 1.00 95.81 92 THR A CA 1
ATOM 724 C C . THR A 1 92 ? 6.663 13.121 -6.595 1.00 95.81 92 THR A C 1
ATOM 726 O O . THR A 1 92 ? 6.753 14.020 -5.761 1.00 95.81 92 THR A O 1
ATOM 729 N N . ILE A 1 93 ? 5.575 12.349 -6.699 1.00 95.06 93 ILE A N 1
ATOM 730 C CA . ILE A 1 93 ? 4.393 12.517 -5.844 1.00 95.06 93 ILE A CA 1
ATOM 731 C C . ILE A 1 93 ? 4.741 12.264 -4.372 1.00 95.06 93 ILE A C 1
ATOM 733 O O . ILE A 1 93 ? 4.424 13.088 -3.515 1.00 95.06 93 ILE A O 1
ATOM 737 N N . LYS A 1 94 ? 5.432 11.155 -4.083 1.00 93.50 94 LYS A N 1
ATOM 738 C CA . LYS A 1 94 ? 5.881 10.780 -2.733 1.00 93.50 94 LYS A CA 1
ATOM 739 C C . LYS A 1 94 ? 6.726 11.871 -2.069 1.00 93.50 94 LYS A C 1
ATOM 741 O O . LYS A 1 94 ? 6.632 12.055 -0.862 1.00 93.50 94 LYS A O 1
ATOM 746 N N . ASN A 1 95 ? 7.560 12.561 -2.844 1.00 91.44 95 ASN A N 1
ATOM 747 C CA . ASN A 1 95 ? 8.456 13.606 -2.348 1.00 91.44 95 ASN A CA 1
ATOM 748 C C . ASN A 1 95 ? 7.808 15.006 -2.339 1.00 91.44 95 ASN A C 1
ATOM 750 O O . ASN A 1 95 ? 8.481 15.986 -2.011 1.00 91.44 95 ASN A O 1
ATOM 754 N N . SER A 1 96 ? 6.523 15.124 -2.696 1.00 90.56 96 SER A N 1
ATOM 755 C CA . SER A 1 96 ? 5.778 16.380 -2.582 1.00 90.56 96 SER A CA 1
ATOM 756 C C . SER A 1 96 ? 5.721 16.842 -1.126 1.00 90.56 96 SER A C 1
ATOM 758 O O . SER A 1 96 ? 5.450 16.049 -0.227 1.00 90.56 96 SER A O 1
ATOM 760 N N . ARG A 1 97 ? 5.905 18.148 -0.894 1.00 83.31 97 ARG A N 1
ATOM 761 C CA . ARG A 1 97 ? 5.768 18.755 0.444 1.00 83.31 97 ARG A CA 1
ATOM 762 C C . ARG A 1 97 ? 4.353 18.611 1.006 1.00 83.31 97 ARG A C 1
ATOM 764 O O . ARG A 1 97 ? 4.199 18.416 2.202 1.00 83.31 97 ARG A O 1
ATOM 771 N N . ASN A 1 98 ? 3.349 18.693 0.132 1.00 84.00 98 ASN A N 1
ATOM 772 C CA . ASN A 1 98 ? 1.938 18.588 0.486 1.00 84.00 98 ASN A CA 1
ATOM 773 C C . ASN A 1 98 ? 1.333 17.414 -0.284 1.00 84.00 98 ASN A C 1
ATOM 775 O O . ASN A 1 98 ? 1.093 17.496 -1.497 1.00 84.00 98 ASN A O 1
ATOM 779 N N . LEU A 1 99 ? 1.129 16.296 0.407 1.00 88.75 99 LEU A N 1
ATOM 780 C CA . LEU A 1 99 ? 0.516 15.109 -0.173 1.00 88.75 99 LEU A CA 1
ATOM 781 C C . LEU A 1 99 ? -0.998 15.166 0.050 1.00 88.75 99 LEU A C 1
ATOM 783 O O . LEU A 1 99 ? -1.481 14.930 1.151 1.00 88.75 99 LEU A O 1
ATOM 787 N N . SER A 1 100 ? -1.753 15.503 -0.995 1.00 92.69 100 SER A N 1
ATOM 788 C CA . SER A 1 100 ? -3.216 15.437 -0.955 1.00 92.69 100 SER A CA 1
ATOM 789 C C . SER A 1 100 ? -3.710 13.989 -1.038 1.00 92.69 100 SER A C 1
ATOM 791 O O . SER A 1 100 ? -3.001 13.107 -1.528 1.00 92.69 100 SER A O 1
ATOM 793 N N . THR A 1 101 ? -4.966 13.745 -0.657 1.00 91.38 101 THR A N 1
ATOM 794 C CA . THR A 1 101 ? -5.620 12.437 -0.834 1.00 91.38 101 THR A CA 1
ATOM 795 C C . THR A 1 101 ? -5.573 11.968 -2.288 1.00 91.38 101 THR A C 1
ATOM 797 O O . THR A 1 101 ? -5.265 10.810 -2.554 1.00 91.38 101 THR A O 1
ATOM 800 N N . ARG A 1 102 ? -5.800 12.877 -3.247 1.00 92.00 102 ARG A N 1
ATOM 801 C CA . ARG A 1 102 ? -5.711 12.568 -4.681 1.00 92.00 102 ARG A CA 1
ATOM 802 C C . ARG A 1 102 ? -4.302 12.138 -5.081 1.00 92.00 102 ARG A C 1
ATOM 804 O O . ARG A 1 102 ? -4.147 11.129 -5.756 1.00 92.00 102 ARG A O 1
ATOM 811 N N . ASN A 1 103 ? -3.285 12.857 -4.609 1.00 94.50 103 ASN A N 1
ATOM 812 C CA . ASN A 1 103 ? -1.893 12.493 -4.850 1.00 94.50 103 ASN A CA 1
ATOM 813 C C . ASN A 1 103 ? -1.568 11.115 -4.255 1.00 94.50 103 ASN A C 1
ATOM 815 O O . ASN A 1 103 ? -0.904 10.312 -4.905 1.00 94.50 103 ASN A O 1
ATOM 819 N N . LEU A 1 104 ? -2.057 10.816 -3.048 1.00 95.31 104 LEU A N 1
ATOM 820 C CA . LEU A 1 104 ? -1.875 9.507 -2.427 1.00 95.31 104 LEU A CA 1
ATOM 821 C C . LEU A 1 104 ? -2.545 8.392 -3.246 1.00 95.31 104 LEU A C 1
ATOM 823 O O . LEU A 1 104 ? -1.923 7.353 -3.454 1.00 95.31 104 LEU A O 1
ATOM 827 N N . ILE A 1 105 ? -3.761 8.605 -3.758 1.00 95.19 105 ILE A N 1
ATOM 828 C CA . ILE A 1 105 ? -4.458 7.647 -4.634 1.00 95.19 105 ILE A CA 1
ATOM 829 C C . ILE A 1 105 ? -3.681 7.439 -5.941 1.00 95.19 105 ILE A C 1
ATOM 831 O O . ILE A 1 105 ? -3.391 6.295 -6.295 1.00 95.19 105 ILE A O 1
ATOM 835 N N . ASP A 1 106 ? -3.273 8.517 -6.616 1.00 95.06 106 ASP A N 1
ATOM 836 C CA . ASP A 1 106 ? -2.516 8.455 -7.875 1.00 95.06 106 ASP A CA 1
ATOM 837 C C . ASP A 1 106 ? -1.178 7.725 -7.693 1.00 95.06 106 ASP A C 1
ATOM 839 O O . ASP A 1 106 ? -0.825 6.840 -8.478 1.00 95.06 106 ASP A O 1
ATOM 843 N N . TYR A 1 107 ? -0.450 8.055 -6.622 1.00 97.19 107 TYR A N 1
ATOM 844 C CA . TYR A 1 107 ? 0.767 7.356 -6.217 1.00 97.19 107 TYR A CA 1
ATOM 845 C C . TYR A 1 107 ? 0.512 5.857 -6.034 1.00 97.19 107 TYR A C 1
ATOM 847 O O . TYR A 1 107 ? 1.208 5.022 -6.616 1.00 97.19 107 TYR A O 1
ATOM 855 N N . SER A 1 108 ? -0.507 5.521 -5.244 1.00 96.94 108 SER A N 1
ATOM 856 C CA . SER A 1 108 ? -0.813 4.143 -4.860 1.00 96.94 108 SER A CA 1
ATOM 857 C C . SER A 1 108 ? -1.226 3.313 -6.065 1.00 96.94 108 SER A C 1
ATOM 859 O O . SER A 1 108 ? -0.754 2.191 -6.221 1.00 96.94 108 SER A O 1
ATOM 861 N N . ARG A 1 109 ? -2.026 3.879 -6.975 1.00 96.62 109 ARG A N 1
ATOM 862 C CA . ARG A 1 109 ? -2.417 3.221 -8.223 1.00 96.62 109 ARG A CA 1
ATOM 863 C C . ARG A 1 109 ? -1.208 2.886 -9.086 1.00 96.62 109 ARG A C 1
ATOM 865 O O . ARG A 1 109 ? -1.094 1.753 -9.546 1.00 96.62 109 ARG A O 1
ATOM 872 N N . ILE A 1 110 ? -0.293 3.840 -9.284 1.00 97.44 110 ILE A N 1
ATOM 873 C CA . ILE A 1 110 ? 0.935 3.593 -10.054 1.00 97.44 110 ILE A CA 1
ATOM 874 C C . ILE A 1 110 ? 1.715 2.434 -9.437 1.00 97.44 110 ILE A C 1
ATOM 876 O O . ILE A 1 110 ? 2.081 1.490 -10.137 1.00 97.44 110 ILE A O 1
ATOM 880 N N . ILE A 1 111 ? 1.935 2.491 -8.126 1.00 97.12 111 ILE A N 1
ATOM 881 C CA . ILE A 1 111 ? 2.701 1.475 -7.414 1.00 97.12 111 ILE A CA 1
ATOM 882 C C . ILE A 1 111 ? 2.021 0.103 -7.468 1.00 97.12 111 ILE A C 1
ATOM 884 O O . ILE A 1 111 ? 2.705 -0.886 -7.718 1.00 97.12 111 ILE A O 1
ATOM 888 N N . PHE A 1 112 ? 0.703 0.019 -7.283 1.00 97.31 112 PHE A N 1
ATOM 889 C CA . PHE A 1 112 ? -0.011 -1.255 -7.342 1.00 97.31 112 PHE A CA 1
ATOM 890 C C . PHE A 1 112 ? -0.011 -1.858 -8.745 1.00 97.31 112 PHE A C 1
ATOM 892 O O . PHE A 1 112 ? 0.181 -3.065 -8.866 1.00 97.31 112 PHE A O 1
ATOM 899 N N . CYS A 1 113 ? -0.159 -1.055 -9.802 1.00 97.44 113 CYS A N 1
ATOM 900 C CA . CYS A 1 113 ? -0.092 -1.567 -11.172 1.00 97.44 113 CYS A CA 1
ATOM 901 C C . CYS A 1 113 ? 1.318 -2.083 -11.508 1.00 97.44 113 CYS A C 1
ATOM 903 O O . CYS A 1 113 ? 1.455 -3.172 -12.064 1.00 97.44 113 CYS A O 1
ATOM 905 N N . LEU A 1 114 ? 2.367 -1.357 -11.100 1.00 97.56 114 LEU A N 1
ATOM 906 C CA . LEU A 1 114 ? 3.752 -1.824 -11.229 1.00 97.56 114 LEU A CA 1
ATOM 907 C C . LEU A 1 114 ? 3.978 -3.121 -10.444 1.00 97.56 114 LEU A C 1
ATOM 909 O O . LEU A 1 114 ? 4.549 -4.074 -10.964 1.00 97.56 114 LEU A O 1
ATOM 913 N N . TYR A 1 115 ? 3.505 -3.178 -9.199 1.00 95.81 115 TYR A N 1
ATOM 914 C CA . TYR A 1 115 ? 3.671 -4.350 -8.350 1.00 95.81 115 TYR A CA 1
ATOM 915 C C . TYR A 1 115 ? 2.917 -5.574 -8.881 1.00 95.81 115 TYR A C 1
ATOM 917 O O . TYR A 1 115 ? 3.453 -6.678 -8.863 1.00 95.81 115 TYR A O 1
ATOM 925 N N . MET A 1 116 ? 1.711 -5.384 -9.417 1.00 96.38 116 MET A N 1
ATOM 926 C CA . MET A 1 116 ? 0.943 -6.445 -10.064 1.00 96.38 116 MET A CA 1
ATOM 927 C C . MET A 1 116 ? 1.690 -7.018 -11.274 1.00 96.38 116 MET A C 1
ATOM 929 O O . MET A 1 116 ? 1.705 -8.233 -11.460 1.00 96.38 116 MET A O 1
ATOM 933 N N . GLU A 1 117 ? 2.337 -6.173 -12.076 1.00 97.06 117 GLU A N 1
ATOM 934 C CA . GLU A 1 117 ? 3.146 -6.638 -13.204 1.00 97.06 117 GLU A CA 1
ATOM 935 C C . GLU A 1 117 ? 4.401 -7.389 -12.741 1.00 97.06 117 GLU A C 1
ATOM 937 O O . GLU A 1 117 ? 4.719 -8.449 -13.273 1.00 97.06 117 GLU A O 1
ATOM 942 N N . ILE A 1 118 ? 5.053 -6.917 -11.676 1.00 94.81 118 ILE A N 1
ATOM 943 C CA . ILE A 1 118 ? 6.163 -7.633 -11.030 1.00 94.81 118 ILE A CA 1
ATOM 944 C C . ILE A 1 118 ? 5.713 -9.024 -10.567 1.00 94.81 118 ILE A C 1
ATOM 946 O O . ILE A 1 118 ? 6.416 -10.000 -10.814 1.00 94.81 118 ILE A O 1
ATOM 950 N N . ILE A 1 119 ? 4.540 -9.138 -9.934 1.00 93.06 119 ILE A N 1
ATOM 951 C CA . ILE A 1 119 ? 3.974 -10.428 -9.509 1.00 93.06 119 ILE A CA 1
ATOM 952 C C . ILE A 1 119 ? 3.729 -11.337 -10.721 1.00 93.06 119 ILE A C 1
ATOM 954 O O . ILE A 1 119 ? 4.139 -12.497 -10.697 1.00 93.06 119 ILE A O 1
ATOM 958 N N . LYS A 1 120 ? 3.107 -10.825 -11.793 1.00 94.50 120 LYS A N 1
ATOM 959 C CA . LYS A 1 120 ? 2.877 -11.593 -13.034 1.00 94.50 120 LYS A CA 1
ATOM 960 C C . LYS A 1 120 ? 4.181 -12.075 -13.667 1.00 94.50 120 LYS A C 1
ATOM 962 O O . LYS A 1 120 ? 4.214 -13.170 -14.216 1.00 94.50 120 LYS A O 1
ATOM 967 N N . ASN A 1 121 ? 5.244 -11.280 -13.562 1.00 93.50 121 ASN A N 1
ATOM 968 C CA . ASN A 1 121 ? 6.569 -11.601 -14.080 1.00 93.50 121 ASN A CA 1
ATOM 969 C C . ASN A 1 121 ? 7.454 -12.345 -13.055 1.00 93.50 121 ASN A C 1
ATOM 971 O O . ASN A 1 121 ? 8.680 -12.215 -13.068 1.00 93.50 121 ASN A O 1
ATOM 975 N N . ASN A 1 122 ? 6.847 -13.096 -12.126 1.00 90.06 122 ASN A N 1
ATOM 976 C CA . ASN A 1 122 ? 7.539 -13.909 -11.117 1.00 90.06 122 ASN A CA 1
ATOM 977 C C . ASN A 1 122 ? 8.580 -13.129 -10.296 1.00 90.06 122 ASN A C 1
ATOM 979 O O . ASN A 1 122 ? 9.679 -13.613 -10.036 1.00 90.06 122 ASN A O 1
ATOM 983 N N . TYR A 1 123 ? 8.248 -11.899 -9.907 1.00 89.62 123 TYR A N 1
ATOM 984 C CA . TYR A 1 123 ? 9.124 -10.994 -9.161 1.00 89.62 123 TYR A CA 1
ATOM 985 C C . TYR A 1 123 ? 10.443 -10.652 -9.871 1.00 89.62 123 TYR A C 1
ATOM 987 O O . TYR A 1 123 ? 11.440 -10.349 -9.211 1.00 89.62 123 TYR A O 1
ATOM 995 N N . SER A 1 124 ? 10.446 -10.659 -11.206 1.00 89.75 124 SER A N 1
ATOM 996 C CA . SER A 1 124 ? 11.584 -10.247 -12.038 1.00 89.75 124 SER A CA 1
ATOM 997 C C . SER A 1 124 ? 11.560 -8.748 -12.354 1.00 89.75 124 SER A C 1
ATOM 999 O O . SER A 1 124 ? 10.656 -8.017 -11.943 1.00 89.75 124 SER A O 1
ATOM 1001 N N . VAL A 1 125 ? 12.596 -8.258 -13.038 1.00 94.06 125 VAL A N 1
ATOM 1002 C CA . VAL A 1 125 ? 12.652 -6.869 -13.514 1.00 94.06 125 VAL A CA 1
ATOM 1003 C C . VAL A 1 125 ? 11.622 -6.655 -14.630 1.00 94.06 125 VAL A C 1
ATOM 1005 O O . VAL A 1 125 ? 11.468 -7.516 -15.492 1.00 94.06 125 VAL A O 1
ATOM 1008 N N . ILE A 1 126 ? 10.936 -5.511 -14.619 1.00 96.56 126 ILE A N 1
ATOM 1009 C CA . ILE A 1 126 ? 9.959 -5.096 -15.633 1.00 96.56 126 ILE A CA 1
ATOM 1010 C C . ILE A 1 126 ? 10.384 -3.786 -16.306 1.00 96.56 126 ILE A C 1
ATOM 1012 O O . ILE A 1 126 ? 10.903 -2.873 -15.657 1.00 96.56 126 ILE A O 1
ATOM 1016 N N . ASP A 1 127 ? 10.139 -3.666 -17.605 1.00 96.38 127 ASP A N 1
ATOM 1017 C CA . ASP A 1 127 ? 10.371 -2.456 -18.407 1.00 96.38 127 ASP A CA 1
ATOM 1018 C C . ASP A 1 127 ? 9.058 -1.786 -18.862 1.00 96.38 127 ASP A C 1
ATOM 1020 O O . ASP A 1 127 ? 9.005 -0.573 -19.101 1.00 96.38 127 ASP A O 1
ATOM 1024 N N . ASN A 1 128 ? 7.971 -2.551 -18.895 1.00 96.81 128 ASN A N 1
ATOM 1025 C CA . ASN A 1 128 ? 6.628 -2.147 -19.275 1.00 96.81 128 ASN A CA 1
ATOM 1026 C C . ASN A 1 128 ? 5.596 -2.728 -18.296 1.00 96.81 128 ASN A C 1
ATOM 1028 O O . ASN A 1 128 ? 5.909 -3.615 -17.509 1.00 96.81 128 ASN A O 1
ATOM 1032 N N . PHE A 1 129 ? 4.379 -2.185 -18.312 1.00 97.06 129 PHE A N 1
ATOM 1033 C CA . PHE A 1 129 ? 3.247 -2.659 -17.515 1.00 97.06 129 PHE A CA 1
ATOM 1034 C C . PHE A 1 129 ? 1.933 -2.058 -18.030 1.00 97.06 129 PHE A C 1
ATOM 1036 O O . PHE A 1 129 ? 1.937 -1.031 -18.718 1.00 97.06 129 PHE A O 1
ATOM 1043 N N . ASP A 1 130 ? 0.803 -2.660 -17.663 1.00 96.06 130 ASP A N 1
ATOM 1044 C CA . ASP A 1 130 ? -0.523 -2.076 -17.871 1.00 96.06 130 ASP A CA 1
ATOM 1045 C C . ASP A 1 130 ? -0.914 -1.183 -16.678 1.00 96.06 130 ASP A C 1
ATOM 1047 O O . ASP A 1 130 ? -0.910 -1.620 -15.529 1.00 96.06 130 ASP A O 1
ATOM 1051 N N . PHE A 1 131 ? -1.252 0.082 -16.949 1.00 95.12 131 PHE A N 1
ATOM 1052 C CA . PHE A 1 131 ? -1.652 1.057 -15.927 1.00 95.12 131 PHE A CA 1
ATOM 1053 C C . PHE A 1 131 ? -3.166 1.045 -15.630 1.00 95.12 131 PHE A C 1
ATOM 1055 O O . PHE A 1 131 ? -3.640 1.795 -14.775 1.00 95.12 131 PHE A O 1
ATOM 1062 N N . SER A 1 132 ? -3.941 0.197 -16.304 1.00 92.06 132 SER A N 1
ATOM 1063 C CA . SER A 1 132 ? -5.377 0.056 -16.067 1.00 92.06 132 SER A CA 1
ATOM 1064 C C . SER A 1 132 ? -5.687 -0.440 -14.650 1.00 92.06 132 SER A C 1
ATOM 1066 O O . SER A 1 132 ? -5.083 -1.389 -14.160 1.00 92.06 132 SER A O 1
ATOM 1068 N N . SER A 1 133 ? -6.696 0.136 -13.994 1.00 87.06 133 SER A N 1
ATOM 1069 C CA . SER A 1 133 ? -7.181 -0.375 -12.700 1.00 87.06 133 SER A CA 1
ATOM 1070 C C . SER A 1 133 ? -7.784 -1.783 -12.826 1.00 87.06 133 SER A C 1
ATOM 1072 O O . SER A 1 133 ? -7.776 -2.537 -11.856 1.00 87.06 133 SER A O 1
ATOM 1074 N N . ASN A 1 134 ? -8.206 -2.192 -14.031 1.00 89.56 134 ASN A N 1
ATOM 1075 C CA . ASN A 1 134 ? -8.748 -3.529 -14.298 1.00 89.56 134 ASN A CA 1
ATOM 1076 C C . ASN A 1 134 ? -7.709 -4.650 -14.163 1.00 89.56 134 ASN A C 1
ATOM 1078 O O . ASN A 1 134 ? -8.089 -5.811 -14.012 1.00 89.56 134 ASN A O 1
ATOM 1082 N N . VAL A 1 135 ? -6.407 -4.339 -14.230 1.00 90.19 135 VAL A N 1
ATOM 1083 C CA . VAL A 1 135 ? -5.377 -5.370 -14.040 1.00 90.19 135 VAL A CA 1
ATOM 1084 C C . VAL A 1 135 ? -5.109 -5.683 -12.574 1.00 90.19 135 VAL A C 1
ATOM 1086 O O . VAL A 1 135 ? -4.482 -6.705 -12.289 1.00 90.19 135 VAL A O 1
ATOM 1089 N N . LEU A 1 136 ? -5.577 -4.836 -11.652 1.00 94.56 136 LEU A N 1
ATOM 1090 C CA . LEU A 1 136 ? -5.375 -5.018 -10.222 1.00 94.56 136 LEU A CA 1
ATOM 1091 C C . LEU A 1 136 ? -6.239 -6.167 -9.704 1.00 94.56 136 LEU A C 1
ATOM 1093 O O . LEU A 1 136 ? -7.467 -6.123 -9.749 1.00 94.56 136 LEU A O 1
ATOM 1097 N N . LYS A 1 137 ? -5.577 -7.189 -9.160 1.00 94.69 137 LYS A N 1
ATOM 1098 C CA . LYS A 1 137 ? -6.218 -8.314 -8.476 1.00 94.69 137 LYS A CA 1
ATOM 1099 C C . LYS A 1 137 ? -5.930 -8.200 -6.973 1.00 94.69 137 LYS A C 1
ATOM 1101 O O . LYS A 1 137 ? -4.796 -8.492 -6.589 1.00 94.69 137 LYS A O 1
ATOM 1106 N N . PRO A 1 138 ? -6.904 -7.787 -6.129 1.00 93.06 138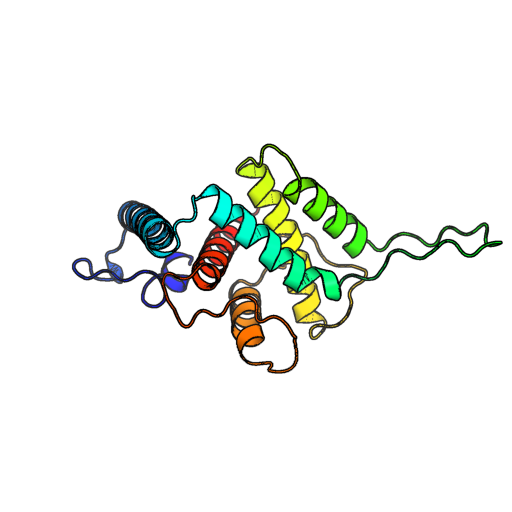 PRO A N 1
ATOM 1107 C CA . PRO A 1 138 ? -6.701 -7.585 -4.693 1.00 93.06 138 PRO A CA 1
ATOM 1108 C C . PRO A 1 138 ? -5.976 -8.732 -4.011 1.00 93.06 138 PRO A C 1
ATOM 1110 O O . PRO A 1 138 ? -4.950 -8.511 -3.378 1.00 93.06 138 PRO A O 1
ATOM 1113 N N . ASP A 1 139 ? -6.460 -9.956 -4.213 1.00 92.38 139 ASP A N 1
ATOM 1114 C CA . ASP A 1 139 ? -5.920 -11.137 -3.544 1.00 92.38 139 ASP A CA 1
ATOM 1115 C C . ASP A 1 139 ? -4.466 -11.396 -3.947 1.00 92.38 139 ASP A C 1
ATOM 1117 O O . ASP A 1 139 ? -3.644 -11.722 -3.100 1.00 92.38 139 ASP A O 1
ATOM 1121 N N . ALA A 1 140 ? -4.108 -11.182 -5.218 1.00 93.19 140 ALA A N 1
ATOM 1122 C CA . ALA A 1 140 ? -2.732 -11.354 -5.681 1.00 93.19 140 ALA A CA 1
ATOM 1123 C C . ALA A 1 140 ? -1.789 -10.310 -5.067 1.00 93.19 140 ALA A C 1
ATOM 1125 O O . ALA A 1 140 ? -0.699 -10.657 -4.617 1.00 93.19 140 ALA A O 1
ATOM 1126 N N . VAL A 1 141 ? -2.213 -9.043 -5.011 1.00 92.50 141 VAL A N 1
ATOM 1127 C CA . VAL A 1 141 ? -1.427 -7.956 -4.407 1.00 92.50 141 VAL A CA 1
ATOM 1128 C C . VAL A 1 141 ? -1.261 -8.180 -2.904 1.00 92.50 141 VAL A C 1
ATOM 1130 O O . VAL A 1 141 ? -0.142 -8.126 -2.396 1.00 92.50 141 VAL A O 1
ATOM 1133 N N . ILE A 1 142 ? -2.357 -8.481 -2.205 1.00 91.56 142 ILE A N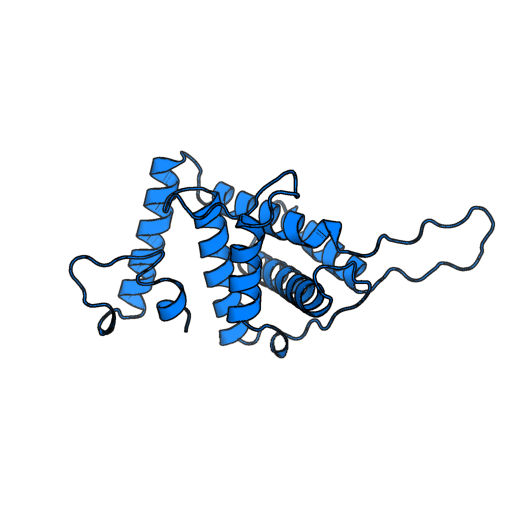 1
ATOM 1134 C CA . ILE A 1 142 ? -2.376 -8.725 -0.759 1.00 91.56 142 ILE A CA 1
ATOM 1135 C C . ILE A 1 142 ? -1.513 -9.940 -0.408 1.00 91.56 142 ILE A C 1
ATOM 1137 O O . ILE A 1 142 ? -0.658 -9.848 0.474 1.00 91.56 142 ILE A O 1
ATOM 1141 N N . ASN A 1 143 ? -1.673 -11.055 -1.125 1.00 89.25 143 ASN A N 1
ATOM 1142 C CA . ASN A 1 143 ? -0.872 -12.255 -0.891 1.00 89.25 143 ASN A CA 1
ATOM 1143 C C . ASN A 1 143 ? 0.601 -12.030 -1.234 1.00 89.25 143 ASN A C 1
ATOM 1145 O O . ASN A 1 143 ? 1.460 -12.494 -0.493 1.00 89.25 143 ASN A O 1
ATOM 1149 N N . GLY A 1 144 ? 0.915 -11.279 -2.293 1.00 87.25 144 GLY A N 1
ATOM 1150 C CA . GLY A 1 144 ? 2.296 -10.914 -2.612 1.00 87.25 144 GLY A CA 1
ATOM 1151 C C . GLY A 1 144 ? 2.964 -10.113 -1.490 1.00 87.25 144 GLY A C 1
ATOM 1152 O O . GLY A 1 144 ? 4.133 -10.351 -1.171 1.00 87.25 144 GLY A O 1
ATOM 1153 N N . MET A 1 145 ? 2.217 -9.202 -0.854 1.00 85.62 145 MET A N 1
ATOM 1154 C CA . MET A 1 145 ? 2.700 -8.437 0.299 1.00 85.62 145 MET A CA 1
ATOM 1155 C C . MET A 1 145 ? 2.947 -9.335 1.517 1.00 85.62 145 MET A C 1
ATOM 1157 O O . MET A 1 145 ? 3.992 -9.188 2.146 1.00 85.62 145 MET A O 1
ATOM 1161 N N . LYS A 1 146 ? 2.044 -10.289 1.800 1.00 81.12 146 LYS A N 1
ATOM 1162 C CA . LYS A 1 146 ? 2.205 -11.284 2.879 1.00 81.12 146 LYS A CA 1
ATOM 1163 C C . LYS A 1 146 ? 3.387 -12.234 2.610 1.00 81.12 146 LYS A C 1
ATOM 1165 O O . LYS A 1 146 ? 4.244 -12.415 3.461 1.00 81.12 146 LYS A O 1
ATOM 1170 N N . MET A 1 147 ? 3.521 -12.774 1.394 1.00 68.56 147 MET A N 1
ATOM 1171 C CA . MET A 1 147 ? 4.593 -13.720 1.028 1.00 68.56 147 MET A CA 1
ATOM 1172 C C . MET A 1 147 ? 6.007 -13.132 1.149 1.00 68.56 147 MET A C 1
ATOM 1174 O O . MET A 1 147 ? 6.956 -13.865 1.425 1.00 68.56 147 MET A O 1
ATOM 1178 N N . LYS A 1 148 ? 6.186 -11.814 0.975 1.00 60.88 148 LYS A N 1
ATOM 1179 C CA . LYS A 1 148 ? 7.490 -11.161 1.207 1.00 60.88 148 LYS A CA 1
ATOM 1180 C C . LYS A 1 148 ? 7.936 -11.175 2.682 1.00 60.88 148 LYS A C 1
ATOM 1182 O O . LYS A 1 148 ? 9.089 -10.832 2.945 1.00 60.88 148 LYS A O 1
ATOM 1187 N N . GLU A 1 149 ? 7.100 -11.617 3.624 1.00 54.66 149 GLU A N 1
ATOM 1188 C CA . GLU A 1 149 ? 7.523 -11.941 4.994 1.00 54.66 149 GLU A CA 1
ATOM 1189 C C . GLU A 1 149 ? 8.338 -13.240 5.096 1.00 54.66 149 GLU A C 1
ATOM 1191 O O . GLU A 1 149 ? 9.243 -13.324 5.942 1.00 54.66 149 GLU A O 1
ATOM 1196 N N . ASP A 1 150 ? 8.039 -14.221 4.235 1.00 47.16 15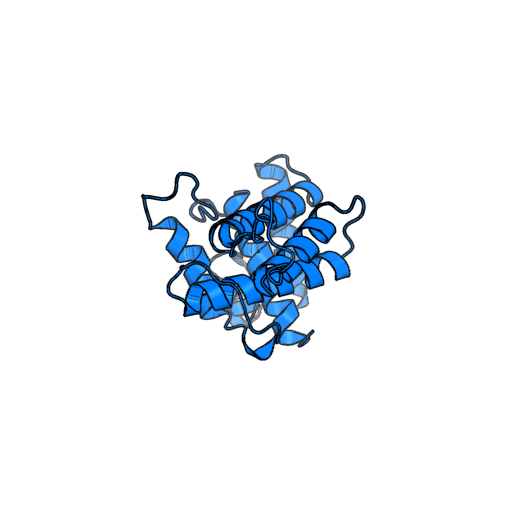0 ASP A N 1
ATOM 1197 C CA . ASP A 1 150 ? 8.532 -15.603 4.328 1.00 47.16 150 ASP A CA 1
ATOM 1198 C C . ASP A 1 150 ? 9.866 -15.827 3.596 1.00 47.16 150 ASP A C 1
ATOM 1200 O O . ASP A 1 150 ? 10.650 -16.706 3.962 1.00 47.16 150 ASP A O 1
ATOM 1204 N N . PHE A 1 151 ? 10.199 -14.997 2.601 1.00 47.47 151 PHE A N 1
ATOM 1205 C CA . PHE A 1 151 ? 11.471 -15.102 1.878 1.00 47.47 151 PHE A CA 1
ATOM 1206 C C . PHE A 1 151 ? 12.632 -14.469 2.667 1.00 47.47 151 PHE A C 1
ATOM 1208 O O . PHE A 1 151 ? 12.959 -13.289 2.527 1.00 47.47 151 PHE A O 1
ATOM 1215 N N . LEU A 1 152 ? 13.306 -15.306 3.460 1.00 43.25 152 LEU A N 1
ATOM 1216 C CA . LEU A 1 152 ? 14.492 -15.061 4.305 1.00 43.25 152 LEU A CA 1
ATOM 1217 C C . LEU A 1 152 ? 15.757 -14.484 3.614 1.00 43.25 152 LEU A C 1
ATOM 1219 O O . LEU A 1 152 ? 16.820 -14.464 4.228 1.00 43.25 152 LEU A O 1
ATOM 1223 N N . ILE A 1 153 ? 15.691 -13.995 2.370 1.00 41.25 153 ILE A N 1
ATOM 1224 C CA . ILE A 1 153 ? 16.881 -13.607 1.579 1.00 41.25 153 ILE A CA 1
ATOM 1225 C C . ILE A 1 153 ? 16.932 -12.098 1.261 1.00 41.25 153 ILE A C 1
ATOM 1227 O O . ILE A 1 153 ? 17.986 -11.565 0.910 1.00 41.25 153 ILE A O 1
ATOM 1231 N N . VAL A 1 154 ? 15.841 -11.346 1.452 1.00 43.94 154 VAL A N 1
ATOM 1232 C CA . VAL A 1 154 ? 15.858 -9.883 1.265 1.00 43.94 154 VAL A CA 1
ATOM 1233 C C . VAL A 1 154 ? 16.234 -9.199 2.585 1.00 43.94 154 VAL A C 1
ATOM 1235 O O . VAL A 1 154 ? 15.521 -9.321 3.575 1.00 43.94 154 VAL A O 1
ATOM 1238 N N . LYS A 1 155 ? 17.339 -8.434 2.600 1.00 43.94 155 LYS A N 1
ATOM 1239 C CA . LYS A 1 155 ? 17.909 -7.730 3.780 1.00 43.94 155 LYS A CA 1
ATOM 1240 C C . LYS A 1 155 ? 16.932 -6.835 4.570 1.00 43.94 155 LYS A C 1
ATOM 1242 O O . LYS A 1 155 ? 17.279 -6.392 5.661 1.00 43.94 155 LYS A O 1
ATOM 1247 N N . LYS A 1 156 ? 15.740 -6.542 4.045 1.00 50.69 156 LYS A N 1
ATOM 1248 C CA . LYS A 1 156 ? 14.692 -5.788 4.736 1.00 50.69 156 LYS A CA 1
ATOM 1249 C C . LYS A 1 156 ? 13.336 -6.446 4.483 1.00 50.69 156 LYS A C 1
ATOM 1251 O O . LYS A 1 156 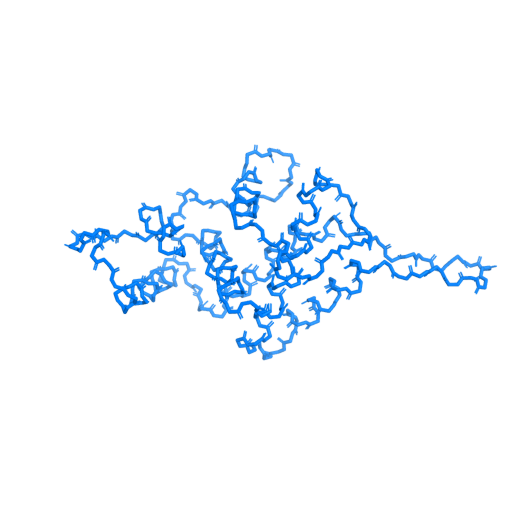? 12.830 -6.385 3.364 1.00 50.69 156 LYS A O 1
ATOM 1256 N N . LYS A 1 157 ? 12.754 -7.046 5.527 1.00 55.00 157 LYS A N 1
ATOM 1257 C CA . LYS A 1 157 ? 11.338 -7.430 5.546 1.00 55.00 157 LYS A CA 1
ATOM 1258 C C . LYS A 1 157 ? 10.527 -6.141 5.486 1.00 55.00 157 LYS A C 1
ATOM 1260 O O . LYS A 1 157 ? 10.719 -5.267 6.325 1.00 55.00 157 LYS A O 1
ATOM 1265 N N . TYR A 1 158 ? 9.699 -5.986 4.465 1.00 60.16 158 TYR A N 1
ATOM 1266 C CA . TYR A 1 158 ? 8.641 -4.985 4.488 1.00 60.16 158 TYR A CA 1
ATOM 1267 C C . TYR A 1 158 ? 7.343 -5.746 4.706 1.00 60.16 158 TYR A C 1
ATOM 1269 O O . TYR A 1 158 ? 7.127 -6.732 4.006 1.00 60.16 158 TYR A O 1
ATOM 1277 N N . PHE A 1 159 ? 6.539 -5.278 5.664 1.00 68.12 159 PHE A N 1
ATOM 1278 C CA . PHE A 1 159 ? 5.289 -5.888 6.135 1.00 68.12 159 PHE A CA 1
ATOM 1279 C C . PHE A 1 159 ? 5.451 -7.038 7.135 1.00 68.12 159 PHE A C 1
ATOM 1281 O O . PHE A 1 159 ? 4.800 -8.049 6.955 1.00 68.12 159 PHE A O 1
ATOM 1288 N N . ASN A 1 160 ? 6.251 -6.898 8.202 1.00 77.81 160 ASN A N 1
ATOM 1289 C CA . ASN A 1 160 ? 6.135 -7.827 9.336 1.00 77.81 160 ASN A CA 1
ATOM 1290 C C . ASN A 1 160 ? 4.800 -7.606 10.076 1.00 77.81 160 ASN A C 1
ATOM 1292 O O . ASN A 1 160 ? 4.709 -6.742 10.952 1.00 77.81 160 ASN A O 1
ATOM 1296 N N . ILE A 1 161 ? 3.770 -8.376 9.726 1.00 85.19 161 ILE A N 1
ATOM 1297 C CA . ILE A 1 161 ? 2.392 -8.202 10.205 1.00 85.19 161 ILE A CA 1
ATOM 1298 C C . ILE A 1 161 ? 2.067 -9.007 11.470 1.00 85.19 161 ILE A C 1
ATOM 1300 O O . ILE A 1 161 ? 0.907 -9.100 11.868 1.00 85.19 161 ILE A O 1
ATOM 1304 N N . LYS A 1 162 ? 3.081 -9.572 12.139 1.00 84.38 162 LYS A N 1
ATOM 1305 C CA . LYS A 1 162 ? 2.900 -10.339 1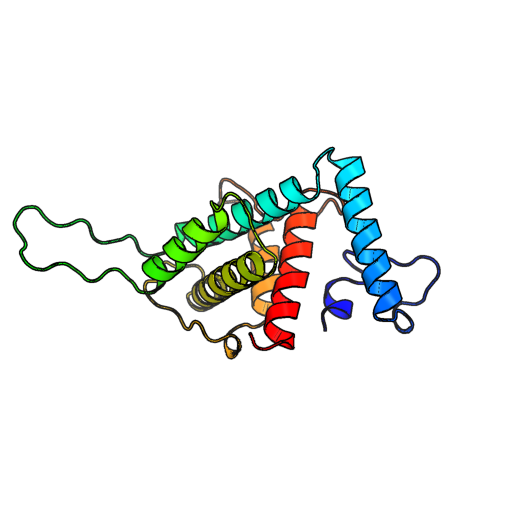3.387 1.00 84.38 162 LYS A CA 1
ATOM 1306 C C . LYS A 1 162 ? 2.367 -9.488 14.536 1.00 84.38 162 LYS A C 1
ATOM 1308 O O . LYS A 1 162 ? 1.588 -9.969 15.354 1.00 84.38 162 LYS A O 1
ATOM 1313 N N . GLU A 1 163 ? 2.806 -8.233 14.622 1.00 88.81 163 GLU A N 1
ATOM 1314 C CA . GLU A 1 163 ? 2.336 -7.300 15.642 1.00 88.81 163 GLU A CA 1
ATOM 1315 C C . GLU A 1 163 ? 1.271 -6.370 15.059 1.00 88.81 163 GLU A C 1
ATOM 1317 O O . GLU A 1 163 ? 1.566 -5.491 14.247 1.00 88.81 163 GLU A O 1
ATOM 1322 N N . LEU A 1 164 ? 0.032 -6.524 15.526 1.00 91.25 164 LEU A N 1
ATOM 1323 C CA . LEU A 1 164 ? -1.147 -5.840 14.991 1.00 91.25 164 LEU A CA 1
ATOM 1324 C C . LEU A 1 164 ? -1.019 -4.305 14.910 1.00 91.25 164 LEU A C 1
ATOM 1326 O O . LEU A 1 164 ? -1.470 -3.685 13.947 1.00 91.25 164 LEU A O 1
ATOM 1330 N N . TYR A 1 165 ? -0.403 -3.693 15.922 1.00 93.62 165 TYR A N 1
ATOM 1331 C CA . TYR A 1 165 ? -0.309 -2.236 16.069 1.00 93.62 165 TYR A CA 1
ATOM 1332 C C . TYR A 1 165 ? 1.099 -1.696 15.769 1.00 93.62 165 TYR A C 1
ATOM 1334 O O . TYR A 1 165 ? 1.501 -0.665 16.308 1.00 93.62 165 TYR A O 1
ATOM 1342 N N . SER A 1 166 ? 1.852 -2.400 14.923 1.00 92.50 166 SER A N 1
ATOM 1343 C CA . SER A 1 166 ? 3.161 -1.960 14.437 1.00 92.50 166 SER A CA 1
ATOM 1344 C C . SER A 1 166 ? 3.046 -1.047 13.209 1.00 92.50 166 SER A C 1
ATOM 1346 O O . SER A 1 166 ? 2.020 -1.002 12.525 1.00 92.50 166 SER A O 1
ATOM 1348 N N . ILE A 1 167 ? 4.135 -0.342 12.887 1.00 92.31 167 ILE A N 1
ATOM 1349 C CA . ILE A 1 167 ? 4.231 0.486 11.671 1.00 92.31 167 ILE A CA 1
ATOM 1350 C C . ILE A 1 167 ? 4.084 -0.374 10.406 1.00 92.31 167 ILE A C 1
ATOM 1352 O O . ILE A 1 167 ? 3.469 0.065 9.434 1.00 92.31 167 ILE A O 1
ATOM 1356 N N . ASP A 1 168 ? 4.615 -1.596 10.417 1.00 89.38 168 ASP A N 1
ATOM 1357 C CA . ASP A 1 168 ? 4.573 -2.508 9.274 1.00 89.38 168 ASP A CA 1
ATOM 1358 C C . ASP A 1 168 ? 3.149 -3.004 8.997 1.00 89.38 168 ASP A C 1
ATOM 1360 O O . ASP A 1 168 ? 2.681 -2.912 7.859 1.00 89.38 168 ASP A O 1
ATOM 1364 N N . THR A 1 169 ? 2.421 -3.437 10.032 1.00 92.06 169 THR A N 1
ATOM 1365 C CA . THR A 1 169 ? 1.001 -3.808 9.901 1.00 92.06 169 THR A CA 1
ATOM 1366 C C . THR A 1 169 ? 0.156 -2.610 9.495 1.00 92.06 169 THR A C 1
ATOM 1368 O O . THR A 1 169 ? -0.688 -2.724 8.611 1.00 92.06 169 THR A O 1
ATOM 1371 N N . CYS A 1 170 ? 0.423 -1.429 10.055 1.00 94.75 170 CYS A N 1
ATOM 1372 C CA . CYS A 1 170 ? -0.274 -0.209 9.660 1.00 94.75 170 CYS A CA 1
ATOM 1373 C C . CYS A 1 170 ? -0.044 0.125 8.177 1.00 94.75 170 CYS A C 1
ATOM 1375 O O . CYS A 1 170 ? -0.979 0.478 7.460 1.00 94.75 170 CYS A O 1
ATOM 1377 N N . THR A 1 171 ? 1.193 -0.023 7.697 1.00 93.50 171 THR A N 1
ATOM 1378 C CA . THR A 1 171 ? 1.571 0.170 6.287 1.00 93.50 171 THR A CA 1
ATOM 1379 C C . THR A 1 171 ? 0.819 -0.811 5.385 1.00 93.50 171 THR A C 1
ATOM 1381 O O . THR A 1 171 ? 0.337 -0.422 4.319 1.00 93.50 171 THR A O 1
ATOM 1384 N N . PHE A 1 172 ? 0.655 -2.061 5.825 1.00 93.00 172 PHE A N 1
ATOM 1385 C CA . PHE A 1 172 ? -0.164 -3.058 5.138 1.00 93.00 172 PHE A CA 1
ATOM 1386 C C . PHE A 1 172 ? -1.655 -2.675 5.119 1.00 93.00 172 PHE A C 1
ATOM 1388 O O . PHE A 1 172 ? -2.268 -2.666 4.053 1.00 93.00 172 PHE A O 1
ATOM 1395 N N . VAL A 1 173 ? -2.235 -2.289 6.260 1.00 95.12 173 VAL A N 1
ATOM 1396 C CA . VAL A 1 173 ? -3.651 -1.885 6.365 1.00 95.12 173 VAL A CA 1
ATOM 1397 C C . VAL A 1 173 ? -3.955 -0.682 5.465 1.00 95.12 173 VAL A C 1
ATOM 1399 O O . VAL A 1 173 ? -4.942 -0.707 4.729 1.00 95.12 173 VAL A O 1
ATOM 1402 N N . ILE A 1 174 ? -3.083 0.334 5.447 1.00 96.12 174 ILE A N 1
ATOM 1403 C CA . ILE A 1 174 ? -3.200 1.487 4.536 1.00 96.12 174 ILE A CA 1
ATOM 1404 C C . ILE A 1 174 ? -3.198 1.023 3.074 1.00 96.12 174 ILE A C 1
ATOM 1406 O O . ILE A 1 174 ? -4.037 1.466 2.288 1.00 96.12 174 ILE A O 1
ATOM 1410 N N . ALA A 1 175 ? -2.299 0.104 2.710 1.00 95.06 175 ALA A N 1
ATOM 1411 C CA . ALA A 1 175 ? -2.234 -0.435 1.356 1.00 95.06 175 ALA A CA 1
ATOM 1412 C C . ALA A 1 175 ? -3.537 -1.146 0.956 1.00 95.06 175 ALA A C 1
ATOM 1414 O O . ALA A 1 175 ? -4.052 -0.900 -0.133 1.00 95.06 175 ALA A O 1
ATOM 1415 N N . VAL A 1 176 ? -4.098 -1.977 1.841 1.00 94.88 176 VAL A N 1
ATOM 1416 C CA . VAL A 1 176 ? -5.372 -2.676 1.607 1.00 94.88 176 VAL A CA 1
ATOM 1417 C C . VAL A 1 176 ? -6.513 -1.678 1.407 1.00 94.88 176 VAL A C 1
ATOM 1419 O O . VAL A 1 176 ? -7.273 -1.810 0.445 1.00 94.88 176 VAL A O 1
ATOM 1422 N N . ILE A 1 177 ? -6.618 -0.658 2.266 1.00 95.31 177 ILE A N 1
ATOM 1423 C CA . ILE A 1 177 ? -7.639 0.393 2.141 1.00 95.31 177 ILE A CA 1
ATOM 1424 C C . ILE A 1 177 ? -7.527 1.079 0.776 1.00 95.31 177 ILE A C 1
ATOM 1426 O O . ILE A 1 177 ? -8.503 1.099 0.029 1.00 95.31 177 ILE A O 1
ATOM 1430 N N . LEU A 1 178 ? -6.339 1.573 0.418 1.00 95.75 178 LEU A N 1
ATOM 1431 C CA . LEU A 1 178 ? -6.119 2.301 -0.837 1.00 95.75 178 LEU A CA 1
ATOM 1432 C C . LEU A 1 178 ? -6.373 1.429 -2.070 1.00 95.75 178 LEU A C 1
ATOM 1434 O O . LEU A 1 178 ? -6.989 1.893 -3.028 1.00 95.75 178 LEU A O 1
ATOM 1438 N N . LEU A 1 179 ? -5.954 0.163 -2.040 1.00 95.56 179 LEU A N 1
ATOM 1439 C CA . LEU A 1 179 ? -6.184 -0.787 -3.127 1.00 95.56 179 LEU A CA 1
ATOM 1440 C C . LEU A 1 179 ? -7.679 -0.983 -3.395 1.00 95.56 179 LEU A C 1
ATOM 1442 O O . LEU A 1 179 ? -8.125 -0.901 -4.540 1.00 95.56 179 LEU A O 1
ATOM 1446 N N . TYR A 1 180 ? -8.466 -1.205 -2.340 1.00 93.62 180 TYR A N 1
ATOM 1447 C CA . TYR A 1 180 ? -9.911 -1.350 -2.484 1.00 93.62 180 TYR A CA 1
ATOM 1448 C C . TYR A 1 180 ? -10.603 -0.038 -2.855 1.00 93.62 180 TYR A C 1
ATOM 1450 O O . TYR A 1 180 ? -11.582 -0.089 -3.597 1.00 93.62 180 TYR A O 1
ATOM 1458 N N . THR A 1 181 ? -10.114 1.117 -2.401 1.00 92.00 181 THR A N 1
ATOM 1459 C CA . THR A 1 181 ? -10.615 2.424 -2.856 1.00 92.00 181 THR A CA 1
ATOM 1460 C C . THR A 1 181 ? -10.434 2.577 -4.367 1.00 92.00 181 THR A C 1
ATOM 1462 O O . THR A 1 181 ? -11.414 2.804 -5.072 1.00 92.00 181 THR A O 1
ATOM 1465 N N . ILE A 1 182 ? -9.224 2.336 -4.884 1.00 93.50 182 ILE A N 1
ATOM 1466 C CA . ILE A 1 182 ? -8.911 2.429 -6.323 1.00 93.50 182 ILE A CA 1
ATOM 1467 C C . ILE A 1 182 ? -9.817 1.510 -7.153 1.00 93.50 182 ILE A C 1
ATOM 1469 O O . ILE A 1 182 ? -10.351 1.916 -8.183 1.00 93.50 182 ILE A O 1
ATOM 1473 N N . ILE A 1 183 ? -10.017 0.271 -6.701 1.00 90.94 183 ILE A N 1
ATOM 1474 C CA . ILE A 1 183 ? -10.810 -0.722 -7.438 1.00 90.94 183 ILE A CA 1
ATOM 1475 C C . ILE A 1 183 ? -12.304 -0.397 -7.406 1.00 90.94 183 ILE A C 1
ATOM 1477 O O . ILE A 1 183 ? -12.980 -0.535 -8.426 1.00 90.94 183 ILE A O 1
ATOM 1481 N N . ASN A 1 184 ? -12.828 0.043 -6.259 1.00 86.56 184 ASN A N 1
ATOM 1482 C CA . ASN A 1 184 ? -14.249 0.362 -6.125 1.00 86.56 184 ASN A CA 1
ATOM 1483 C C . ASN A 1 184 ? -14.625 1.624 -6.906 1.00 86.56 184 ASN A C 1
ATOM 1485 O O . ASN A 1 184 ? -15.694 1.668 -7.509 1.00 86.56 184 ASN A O 1
ATOM 1489 N N . GLU A 1 185 ? -13.753 2.630 -6.912 1.00 79.88 185 GLU A N 1
ATOM 1490 C CA . GLU A 1 185 ? -13.991 3.884 -7.632 1.00 79.88 185 GLU A CA 1
ATOM 1491 C C . GLU A 1 185 ? -13.593 3.783 -9.117 1.00 79.88 185 GLU A C 1
ATOM 1493 O O . GLU A 1 185 ? -13.915 4.670 -9.904 1.00 79.88 185 GLU A O 1
ATOM 1498 N N . ARG A 1 186 ? -12.929 2.683 -9.517 1.00 65.94 186 ARG A N 1
ATOM 1499 C CA . ARG A 1 186 ? -12.353 2.443 -10.856 1.00 65.94 186 ARG A CA 1
ATOM 1500 C C . ARG A 1 186 ? -11.467 3.592 -11.356 1.00 65.94 186 ARG A C 1
ATOM 1502 O O . ARG A 1 186 ? -11.337 3.775 -12.567 1.00 65.94 186 ARG A O 1
ATOM 1509 N N . ILE A 1 187 ? -10.854 4.337 -10.436 1.00 54.19 187 ILE A N 1
ATOM 1510 C CA . ILE A 1 187 ? -10.036 5.518 -10.741 1.00 54.19 187 ILE A CA 1
ATOM 1511 C C . ILE A 1 187 ? -8.728 5.120 -11.395 1.00 54.19 187 ILE A C 1
ATOM 1513 O O . ILE A 1 187 ? -8.068 4.139 -10.978 1.00 54.19 187 ILE A O 1
#

Sequence (187 aa):
MLKKALVGEYLSFSVIKEDKVSKEVLSEKVCDYFEKVTIKTGKSFDKLIEAYTKGIAYVVGNNIAKVPKAKKNSQVKEDTPRAAKYYEKALTIKNSRNLSTRNLIDYSRIIFCLYMEIIKNNYSVIDNFDFSSNVLKPDAVINGMKMKEDFLIVKKKYFNIKELYSIDTCTFVIAVILLYTIINERI

pLDDT: mean 87.24, std 13.08, range [41.25, 97.56]